Protein AF-G1CAN8-F1 (afdb_monomer)

Organism: Astrocaryum scopatum (NCBI:txid1010632)

Solvent-accessible surface area (backbone atoms only — not comparable to full-atom values): 13990 Å² total; per-residue (Å²): 111,57,56,26,47,80,33,72,71,35,78,16,10,60,77,71,70,34,51,84,50,56,21,32,48,41,34,26,28,56,91,54,25,77,61,70,53,43,54,78,28,92,90,26,68,58,39,65,69,55,21,46,44,52,18,25,60,30,45,49,50,54,53,54,45,52,53,48,53,52,51,49,40,50,48,38,42,52,49,21,58,74,71,73,45,82,48,57,68,29,61,49,49,48,20,63,49,40,35,49,46,19,50,68,44,46,20,15,69,51,42,82,10,41,40,75,22,66,27,60,24,56,50,43,42,52,52,42,54,51,46,39,38,78,77,36,34,40,83,66,22,67,32,41,48,42,19,51,50,11,50,55,47,32,54,48,50,52,52,54,49,52,53,47,46,72,75,26,47,61,90,65,53,96,51,95,65,60,79,76,46,63,61,99,84,59,89,69,76,67,41,45,62,67,60,49,23,52,51,33,31,70,74,70,72,55,54,70,88,47,73,71,59,51,57,50,46,62,50,44,41,33,30,50,8,35,43,35,28,21,54,42,36,47,32,48,12,70,67,57,54,50,63,75,54,68,73,57,52,55,48,38,74,76,32,88,84,57,80,50,77,73,81,74,106

Foldseek 3Di:
DFQQCLAPNDGADVVSPDDQQRHWLAWFHLVCAAPLLDCCDPQNVVPPNSSSNRSNVLSVCLVVVLVVLVVVLVVLVVVCVVVVHDSLVSVLSVLVNLLSCLQQPLQSNLPRHSNLGQIGHNVSVVVNVVCCCVQFVQVLFVLLVLLVQLVVVLVVLVVLVVVLQVVFFDCQDDDPPCPVSDDPPDPDRRGDLPVSQVVCCVVVVGDDPDPVVSVVVSSCRNSVSSNSNSVVSSCVSNSNHPLDDVVLVVCCVVDVVDDDPSNVD

Sequence (265 aa):
FVTSWYTHGLASSYLEGCNFLTAAVSTPANSLAHSLLLLWGPEAQGDFTRWCQLGGLWTFVALHGVFGLIGFMLRQFELARSVQLRPYNAIAFSAPIAVFVSVFLIYPLGQSGWFFAPSFGVAAIFRFILFFQGFHNWTLNPFHMMGVAGVLGAALLCAIHGATVENTLFEDGDGANTFRAFNPTQAEETYSMVTANRFWSQIFGVAFSNKRWLHFFMLFVPVTGLWMSALGVVGLALNLRAYDFVSQEIRAAEDPEFETFYTKN

Structure (mmCIF, N/CA/C/O backbone):
data_AF-G1CAN8-F1
#
_entry.id   AF-G1CAN8-F1
#
loop_
_atom_site.group_PDB
_atom_site.id
_atom_site.type_symbol
_atom_site.label_atom_id
_atom_site.label_alt_id
_atom_site.label_comp_id
_atom_site.label_asym_id
_atom_site.label_entity_id
_atom_site.label_seq_id
_atom_site.pdbx_PDB_ins_code
_atom_site.Cartn_x
_atom_site.Cartn_y
_atom_site.Cartn_z
_atom_site.occupancy
_atom_site.B_iso_or_equiv
_atom_site.auth_seq_id
_atom_site.auth_comp_id
_atom_site.auth_asym_id
_atom_site.auth_atom_id
_atom_site.pdbx_PDB_model_num
ATOM 1 N N . PHE A 1 1 ? 8.226 -19.999 -12.375 1.00 97.56 1 PHE A N 1
ATOM 2 C CA . PHE A 1 1 ? 8.747 -20.662 -13.584 1.00 97.56 1 PHE A CA 1
ATOM 3 C C . PHE A 1 1 ? 9.415 -19.698 -14.560 1.00 97.56 1 PHE A C 1
ATOM 5 O O . PHE A 1 1 ? 10.220 -20.162 -15.349 1.00 97.56 1 PHE A O 1
ATOM 12 N N . VAL A 1 2 ? 9.061 -18.407 -14.574 1.00 98.69 2 VAL A N 1
ATOM 13 C CA . VAL A 1 2 ? 9.508 -17.469 -15.616 1.00 98.69 2 VAL A CA 1
ATOM 14 C C . VAL A 1 2 ? 10.753 -16.700 -15.182 1.00 98.69 2 VAL A C 1
ATOM 16 O O . VAL A 1 2 ? 10.798 -16.225 -14.052 1.00 98.69 2 VAL A O 1
ATOM 19 N N . THR A 1 3 ? 11.713 -16.587 -16.099 1.00 98.62 3 THR A N 1
ATOM 20 C CA . THR A 1 3 ? 12.971 -15.847 -15.942 1.00 98.62 3 THR A CA 1
ATOM 21 C C . THR A 1 3 ? 12.809 -14.351 -16.204 1.00 98.62 3 THR A C 1
ATOM 23 O O . THR A 1 3 ? 11.938 -13.949 -16.976 1.00 98.62 3 THR A O 1
ATOM 26 N N . SER A 1 4 ? 13.722 -13.550 -15.659 1.00 98.81 4 SER A N 1
ATOM 27 C CA . SER A 1 4 ? 13.922 -12.139 -16.006 1.00 98.81 4 SER A CA 1
ATOM 28 C C . SER A 1 4 ? 15.266 -11.906 -16.707 1.00 98.81 4 SER A C 1
ATOM 30 O O . SER A 1 4 ? 15.767 -10.782 -16.754 1.00 98.81 4 SER A O 1
ATOM 32 N N . TRP A 1 5 ? 15.878 -12.956 -17.268 1.00 98.81 5 TRP A N 1
ATOM 33 C CA . TRP A 1 5 ? 17.178 -12.871 -17.934 1.00 98.81 5 TRP A CA 1
ATOM 34 C C . TRP A 1 5 ? 17.170 -11.907 -19.126 1.00 98.81 5 TRP A C 1
ATOM 36 O O . TRP A 1 5 ? 18.070 -11.088 -19.274 1.00 98.81 5 TRP A O 1
ATOM 46 N N . TYR A 1 6 ? 16.120 -11.951 -19.946 1.00 98.56 6 TYR A N 1
ATOM 47 C CA . TYR A 1 6 ? 16.025 -11.143 -21.167 1.00 98.56 6 TYR A CA 1
ATOM 48 C C . TYR A 1 6 ? 15.586 -9.695 -20.920 1.00 98.56 6 TYR A C 1
ATOM 50 O O . TYR A 1 6 ? 15.745 -8.853 -21.799 1.00 98.56 6 TYR A O 1
ATOM 58 N N . THR A 1 7 ? 15.040 -9.399 -19.740 1.00 98.69 7 THR A N 1
ATOM 59 C CA . THR A 1 7 ? 14.572 -8.056 -19.376 1.00 98.69 7 THR A CA 1
ATOM 60 C C . THR A 1 7 ? 15.524 -7.333 -18.428 1.00 98.69 7 THR A C 1
ATOM 62 O O . THR A 1 7 ? 15.708 -6.127 -18.567 1.00 98.69 7 THR A O 1
ATOM 65 N N . HIS A 1 8 ? 16.153 -8.060 -17.499 1.00 98.56 8 HIS A N 1
ATOM 66 C CA . HIS A 1 8 ? 17.009 -7.507 -16.438 1.00 98.56 8 HIS A CA 1
ATOM 67 C C . HIS A 1 8 ? 18.356 -8.225 -16.270 1.00 98.56 8 HIS A C 1
ATOM 69 O O . HIS A 1 8 ? 19.170 -7.775 -15.468 1.00 98.56 8 HIS A O 1
ATOM 75 N N . GLY A 1 9 ? 18.613 -9.337 -16.968 1.00 98.50 9 GLY A N 1
ATOM 76 C CA . GLY A 1 9 ? 19.805 -10.160 -16.717 1.00 98.50 9 GLY A CA 1
ATOM 77 C C . GLY A 1 9 ? 19.767 -10.877 -15.362 1.00 98.50 9 GLY A C 1
ATOM 78 O O . GLY A 1 9 ? 20.808 -11.076 -14.742 1.00 98.50 9 GLY A O 1
ATOM 79 N N . LEU A 1 10 ? 18.570 -11.231 -14.874 1.00 98.75 10 LEU A N 1
ATOM 80 C CA . LEU A 1 10 ? 18.359 -11.814 -13.545 1.00 98.75 10 LEU A CA 1
ATOM 81 C C . LEU A 1 10 ? 17.639 -13.165 -13.609 1.00 98.75 10 LEU A C 1
ATOM 83 O O . LEU A 1 10 ? 16.674 -13.325 -14.355 1.00 98.75 10 LEU A O 1
ATOM 87 N N . ALA A 1 11 ? 18.046 -14.093 -12.741 1.00 98.75 11 ALA A N 1
ATOM 88 C CA . ALA A 1 11 ? 17.192 -15.206 -12.337 1.00 98.75 11 ALA A CA 1
ATOM 89 C C . ALA A 1 11 ? 16.108 -14.687 -11.381 1.00 98.75 11 ALA A C 1
ATOM 91 O O . ALA A 1 11 ? 16.409 -13.901 -10.479 1.00 98.75 11 ALA A O 1
ATOM 92 N N . SER A 1 12 ? 14.855 -15.105 -11.570 1.00 98.69 12 SER A N 1
ATOM 93 C CA . SER A 1 12 ? 13.725 -14.544 -10.811 1.00 98.69 12 SER A CA 1
ATOM 94 C C . SER A 1 12 ? 12.645 -15.563 -10.456 1.00 98.69 12 SER A C 1
ATOM 96 O O . SER A 1 12 ? 11.542 -15.191 -10.046 1.00 98.69 12 SER A O 1
ATOM 98 N N . SER A 1 13 ? 12.928 -16.861 -10.566 1.00 98.81 13 SER A N 1
ATOM 99 C CA . SER A 1 13 ? 11.958 -17.900 -10.241 1.00 98.81 13 SER A CA 1
ATOM 100 C C . SER A 1 13 ? 12.532 -19.073 -9.461 1.00 98.81 13 SER A C 1
ATOM 102 O O . SER A 1 13 ? 13.721 -19.370 -9.522 1.00 98.81 13 SER A O 1
ATOM 104 N N . TYR A 1 14 ? 11.649 -19.796 -8.765 1.00 98.69 14 TYR A N 1
ATOM 105 C CA . TYR A 1 14 ? 12.001 -21.042 -8.076 1.00 98.69 14 TYR A CA 1
ATOM 106 C C . TYR A 1 14 ? 12.670 -22.069 -9.001 1.00 98.69 14 TYR A C 1
ATOM 108 O O . TYR A 1 14 ? 13.538 -22.813 -8.563 1.00 98.69 14 TYR A O 1
ATOM 116 N N . LEU A 1 15 ? 12.292 -22.083 -10.286 1.00 98.69 15 LEU A N 1
ATOM 117 C CA . LEU A 1 15 ? 12.876 -22.981 -11.287 1.00 98.69 15 LEU A CA 1
ATOM 118 C C . LEU A 1 15 ? 14.363 -22.685 -11.528 1.00 98.69 15 LEU A C 1
ATOM 120 O O . LEU A 1 15 ? 15.134 -23.592 -11.811 1.00 98.69 15 LEU A O 1
ATOM 124 N N . GLU A 1 16 ? 14.760 -21.424 -11.390 1.00 98.69 16 GLU A N 1
ATOM 125 C CA . GLU A 1 16 ? 16.140 -20.961 -11.556 1.00 98.69 16 GLU A CA 1
ATOM 126 C C . GLU A 1 16 ? 16.908 -20.932 -10.223 1.00 98.69 16 GLU A C 1
ATOM 128 O O . GLU A 1 16 ? 18.044 -20.471 -10.175 1.00 98.69 16 GLU A O 1
ATOM 133 N N . GLY A 1 17 ? 16.297 -21.409 -9.132 1.00 98.69 17 GLY A N 1
ATOM 134 C CA . GLY A 1 17 ? 16.912 -21.467 -7.805 1.00 98.69 17 GLY A CA 1
ATOM 135 C C . GLY A 1 17 ? 16.648 -20.258 -6.903 1.00 98.69 17 GLY A C 1
ATOM 136 O O . GLY A 1 17 ? 17.224 -20.182 -5.817 1.00 98.69 17 GLY A O 1
ATOM 137 N N . CYS A 1 18 ? 15.774 -19.319 -7.286 1.00 98.75 18 CYS A N 1
ATOM 138 C CA . CYS A 1 18 ? 15.326 -18.277 -6.357 1.00 98.75 18 CYS A CA 1
ATOM 139 C C . CYS A 1 18 ? 14.509 -18.878 -5.202 1.00 98.75 18 CYS A C 1
ATOM 141 O O . CYS A 1 18 ? 13.881 -19.927 -5.336 1.00 98.75 18 CYS A O 1
ATOM 143 N N . ASN A 1 19 ? 14.466 -18.175 -4.072 1.00 98.69 19 ASN A N 1
ATOM 144 C CA . ASN A 1 19 ? 13.597 -18.502 -2.943 1.00 98.69 19 ASN A CA 1
ATOM 145 C C . ASN A 1 19 ? 12.404 -17.532 -2.895 1.00 98.69 19 ASN A C 1
ATOM 147 O O . ASN A 1 19 ? 12.249 -16.679 -3.767 1.00 98.69 19 ASN A O 1
ATOM 151 N N . PHE A 1 20 ? 11.555 -17.648 -1.871 1.00 98.62 20 PHE A N 1
ATOM 152 C CA . PHE A 1 20 ? 10.371 -16.793 -1.721 1.00 98.62 20 PHE A CA 1
ATOM 153 C C . PHE A 1 20 ? 10.709 -15.294 -1.698 1.00 98.62 20 PHE A C 1
ATOM 155 O O . PHE A 1 20 ? 9.956 -14.479 -2.224 1.00 98.62 20 PHE A O 1
ATOM 162 N N . LEU A 1 21 ? 11.852 -14.931 -1.114 1.00 98.69 21 LEU A N 1
ATOM 163 C CA . LEU A 1 21 ? 12.278 -13.541 -1.000 1.00 98.69 21 LEU A CA 1
ATOM 164 C C . LEU A 1 21 ? 12.813 -12.999 -2.330 1.00 98.69 21 LEU A C 1
ATOM 166 O O . LEU A 1 21 ? 12.653 -11.815 -2.616 1.00 98.69 21 LEU A O 1
ATOM 170 N N . THR A 1 22 ? 13.465 -13.840 -3.134 1.00 98.62 22 THR A N 1
ATOM 171 C CA . THR A 1 22 ? 14.176 -13.401 -4.345 1.00 98.62 22 THR A CA 1
ATOM 172 C C . THR A 1 22 ? 13.420 -13.651 -5.644 1.00 98.62 22 THR A C 1
ATOM 174 O O . THR A 1 22 ? 13.761 -13.047 -6.658 1.00 98.62 22 THR A O 1
ATOM 177 N N . ALA A 1 23 ? 12.381 -14.488 -5.638 1.00 98.75 23 ALA A N 1
ATOM 178 C CA . ALA A 1 23 ? 11.521 -14.672 -6.799 1.00 98.75 23 ALA A CA 1
ATOM 179 C C . ALA A 1 23 ? 10.705 -13.400 -7.094 1.00 98.75 23 ALA A C 1
ATOM 181 O O . ALA A 1 23 ? 10.212 -12.731 -6.180 1.00 98.75 23 ALA A O 1
ATOM 182 N N . ALA A 1 24 ? 10.543 -13.074 -8.377 1.00 98.88 24 ALA A N 1
ATOM 183 C CA . ALA A 1 24 ? 9.789 -11.911 -8.823 1.00 98.88 24 ALA A CA 1
ATOM 184 C C . ALA A 1 24 ? 9.205 -12.100 -10.229 1.00 98.88 24 ALA A C 1
ATOM 186 O O . ALA A 1 24 ? 9.796 -12.760 -11.084 1.00 98.88 24 ALA A O 1
ATOM 187 N N . VAL A 1 25 ? 8.077 -11.441 -10.495 1.00 98.88 25 VAL A N 1
ATOM 188 C CA . VAL A 1 25 ? 7.671 -11.109 -11.868 1.00 98.88 25 VAL A CA 1
ATOM 189 C C . VAL A 1 25 ? 8.250 -9.733 -12.184 1.00 98.88 25 VAL A C 1
ATOM 191 O O . VAL A 1 25 ? 7.731 -8.719 -11.702 1.00 98.88 25 VAL A O 1
ATOM 194 N N . SER A 1 26 ? 9.363 -9.701 -12.922 1.00 98.88 26 SER A N 1
ATOM 195 C CA . SER A 1 26 ? 10.057 -8.444 -13.220 1.00 98.88 26 SER A CA 1
ATOM 196 C C . SER A 1 26 ? 9.429 -7.668 -14.364 1.00 98.88 26 SER A C 1
ATOM 198 O O . SER A 1 26 ? 8.789 -8.237 -15.245 1.00 98.88 26 SER A O 1
ATOM 200 N N . THR A 1 27 ? 9.643 -6.356 -14.339 1.00 98.88 27 THR A N 1
ATOM 201 C CA . THR A 1 27 ? 9.197 -5.424 -15.376 1.00 98.88 27 THR A CA 1
ATOM 202 C C . THR A 1 27 ? 9.778 -5.762 -16.758 1.00 98.88 27 THR A C 1
ATOM 204 O O . THR A 1 27 ? 10.856 -6.362 -16.841 1.00 98.88 27 THR A O 1
ATOM 207 N N . PRO A 1 28 ? 9.105 -5.365 -17.855 1.00 98.88 28 PRO A N 1
ATOM 208 C CA . PRO A 1 28 ? 9.655 -5.464 -19.206 1.00 98.88 28 PRO A CA 1
ATOM 209 C C . PRO A 1 28 ? 10.956 -4.665 -19.359 1.00 98.88 28 PRO A C 1
ATOM 211 O O . PRO A 1 28 ? 11.191 -3.708 -18.621 1.00 98.88 28 PRO A O 1
ATOM 214 N N . ALA A 1 29 ? 11.780 -5.024 -20.347 1.00 98.75 29 ALA A N 1
ATOM 215 C CA . ALA A 1 29 ? 12.973 -4.256 -20.712 1.00 98.75 29 ALA A CA 1
ATOM 216 C C . ALA A 1 29 ? 12.628 -2.802 -21.083 1.00 98.75 29 ALA A C 1
ATOM 218 O O . ALA A 1 29 ? 11.577 -2.531 -21.661 1.00 98.75 29 ALA A O 1
ATOM 219 N N . ASN A 1 30 ? 13.547 -1.866 -20.823 1.00 98.62 30 ASN A N 1
ATOM 220 C CA . ASN A 1 30 ? 13.299 -0.439 -21.068 1.00 98.62 30 ASN A CA 1
ATOM 221 C C . ASN A 1 30 ? 13.030 -0.098 -22.545 1.00 98.62 30 ASN A C 1
ATOM 223 O O . ASN A 1 30 ? 12.325 0.860 -22.839 1.00 98.62 30 ASN A O 1
ATOM 227 N N . SER A 1 31 ? 13.540 -0.903 -23.482 1.00 98.44 31 SER A N 1
ATOM 228 C CA . SER A 1 31 ? 13.269 -0.752 -24.919 1.00 98.44 31 SER A CA 1
ATOM 229 C C . SER A 1 31 ? 11.794 -0.925 -25.292 1.00 98.44 31 SER A C 1
ATOM 231 O O . SER A 1 31 ? 11.385 -0.481 -26.360 1.00 98.44 31 SER A O 1
ATOM 233 N N . LEU A 1 32 ? 10.994 -1.549 -24.422 1.00 98.25 32 LEU A N 1
ATOM 234 C CA . LEU A 1 32 ? 9.556 -1.739 -24.613 1.00 98.25 32 LEU A CA 1
ATOM 235 C C . LEU A 1 32 ? 8.734 -0.549 -24.096 1.00 98.25 32 LEU A C 1
ATOM 237 O O . LEU A 1 32 ? 7.514 -0.535 -24.274 1.00 98.25 32 LEU A O 1
ATOM 241 N N . ALA A 1 33 ? 9.393 0.444 -23.483 1.00 98.31 33 ALA A N 1
ATOM 242 C CA . ALA A 1 33 ? 8.796 1.668 -22.962 1.00 98.31 33 ALA A CA 1
ATOM 243 C C . ALA A 1 33 ? 7.499 1.378 -22.183 1.00 98.31 33 ALA A C 1
ATOM 245 O O . ALA A 1 33 ? 7.519 0.646 -21.189 1.00 98.31 33 ALA A O 1
ATOM 246 N N . HIS A 1 34 ? 6.373 1.924 -22.645 1.00 98.75 34 HIS A N 1
ATOM 247 C CA . HIS A 1 34 ? 5.051 1.772 -22.034 1.00 98.75 34 HIS A CA 1
ATOM 248 C C . HIS A 1 34 ? 4.118 0.853 -22.825 1.00 98.75 34 HIS A C 1
ATOM 250 O O . HIS A 1 34 ? 2.899 0.950 -22.673 1.00 98.75 34 HIS A O 1
ATOM 256 N N . SER A 1 35 ? 4.652 -0.036 -23.673 1.00 98.75 35 SER A N 1
ATOM 257 C CA . SER A 1 35 ? 3.815 -0.994 -24.403 1.00 98.75 35 SER A CA 1
ATOM 258 C C . SER A 1 35 ? 2.905 -1.752 -23.436 1.00 98.75 35 SER A C 1
ATOM 260 O O . SER A 1 35 ? 3.350 -2.235 -22.394 1.00 98.75 35 SER A O 1
ATOM 262 N N . LEU A 1 36 ? 1.624 -1.890 -23.785 1.00 98.56 36 LEU A N 1
ATOM 263 C CA . LEU A 1 36 ? 0.699 -2.745 -23.034 1.00 98.56 36 LEU A CA 1
ATOM 264 C C . LEU A 1 36 ? 1.171 -4.206 -23.018 1.00 98.56 36 LEU A C 1
ATOM 266 O O . LEU A 1 36 ? 0.760 -4.975 -22.149 1.00 98.56 36 LEU A O 1
ATOM 270 N N . LEU A 1 37 ? 2.036 -4.566 -23.974 1.00 98.50 37 LEU A N 1
ATOM 271 C CA . LEU A 1 37 ? 2.639 -5.877 -24.139 1.00 98.50 37 LEU A CA 1
ATOM 272 C C . LEU A 1 37 ? 1.568 -6.964 -24.078 1.00 98.50 37 LEU A C 1
ATOM 274 O O . LEU A 1 37 ? 1.612 -7.882 -23.265 1.00 98.50 37 LEU A O 1
ATOM 278 N N . LEU A 1 38 ? 0.536 -6.800 -24.905 1.00 98.75 38 LEU A N 1
ATOM 279 C CA . LEU A 1 38 ? -0.546 -7.770 -25.023 1.00 98.75 38 LEU A CA 1
ATOM 280 C C . LEU A 1 38 ? 0.006 -9.045 -25.665 1.00 98.75 38 LEU A C 1
ATOM 282 O O . LEU A 1 38 ? 0.865 -8.977 -26.541 1.00 98.75 38 LEU A O 1
ATOM 286 N N . LEU A 1 39 ? -0.511 -10.213 -25.276 1.00 98.75 39 LEU A N 1
ATOM 287 C CA . LEU A 1 39 ? -0.070 -11.487 -25.857 1.00 98.75 39 LEU A CA 1
ATOM 288 C C . LEU A 1 39 ? -0.245 -11.510 -27.387 1.00 98.75 39 LEU A C 1
ATOM 290 O O . LEU A 1 39 ? 0.625 -11.975 -28.114 1.00 98.75 39 LEU A O 1
ATOM 294 N N . TRP A 1 40 ? -1.352 -10.951 -27.875 1.00 98.62 40 TRP A N 1
ATOM 295 C CA . TRP A 1 40 ? -1.651 -10.778 -29.301 1.00 98.62 40 TRP A CA 1
ATOM 296 C C . TRP A 1 40 ? -1.087 -9.471 -29.893 1.00 98.62 40 TRP A C 1
ATOM 298 O O . TRP A 1 40 ? -1.442 -9.096 -31.008 1.00 98.62 40 TRP A O 1
ATOM 308 N N . GLY A 1 41 ? -0.263 -8.742 -29.136 1.00 98.50 41 GLY A N 1
ATOM 309 C CA . GLY A 1 41 ? 0.377 -7.500 -29.562 1.00 98.50 41 GLY A CA 1
ATOM 310 C C . GLY A 1 41 ? 1.536 -7.729 -30.540 1.00 98.50 41 GLY A C 1
ATOM 311 O O . GLY A 1 41 ? 1.977 -8.866 -30.729 1.00 98.50 41 GLY A O 1
ATOM 312 N N . PRO A 1 42 ? 2.055 -6.659 -31.165 1.00 98.38 42 PRO A N 1
ATOM 313 C CA . PRO 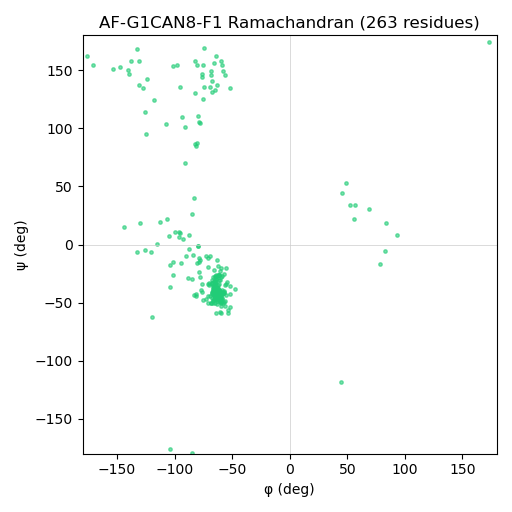A 1 42 ? 3.108 -6.750 -32.179 1.00 98.38 42 PRO A CA 1
ATOM 314 C C . PRO A 1 42 ? 4.455 -7.265 -31.643 1.00 98.38 42 PRO A C 1
ATOM 316 O O . PRO A 1 42 ? 5.260 -7.778 -32.420 1.00 98.38 42 PRO A O 1
ATOM 319 N N . GLU A 1 43 ? 4.707 -7.151 -30.337 1.00 98.44 43 GLU A N 1
ATOM 320 C CA . GLU A 1 43 ? 5.949 -7.601 -29.701 1.00 98.44 43 GLU A CA 1
ATOM 321 C C . GLU A 1 43 ? 5.991 -9.124 -29.532 1.00 98.44 43 GLU A C 1
ATOM 323 O O . GLU A 1 43 ? 7.030 -9.743 -29.749 1.00 98.44 43 GLU A O 1
ATOM 328 N N . ALA A 1 44 ? 4.862 -9.726 -29.144 1.00 98.25 44 ALA A N 1
ATOM 329 C CA . ALA A 1 44 ? 4.758 -11.155 -28.848 1.00 98.25 44 ALA A CA 1
ATOM 330 C C . ALA A 1 44 ? 4.123 -11.977 -29.977 1.00 98.25 44 ALA A C 1
ATOM 332 O O . ALA A 1 44 ? 4.400 -13.167 -30.085 1.00 98.25 44 ALA A O 1
ATOM 333 N N . GLN A 1 45 ? 3.277 -11.367 -30.812 1.00 98.31 45 GLN A N 1
ATOM 334 C CA . GLN A 1 45 ? 2.656 -11.983 -31.993 1.00 98.31 45 GLN A CA 1
ATOM 335 C C . GLN A 1 45 ? 1.950 -13.320 -31.696 1.00 98.31 45 GLN A C 1
ATOM 337 O O . GLN A 1 45 ? 1.935 -14.229 -32.522 1.00 98.31 45 GLN A O 1
ATOM 342 N N . GLY A 1 46 ? 1.367 -13.455 -30.501 1.00 98.25 46 GLY A N 1
ATOM 343 C CA . GLY A 1 46 ? 0.697 -14.674 -30.042 1.00 98.25 46 GLY A CA 1
ATOM 344 C C . GLY A 1 46 ? 1.623 -15.754 -29.466 1.00 98.25 46 GLY A C 1
ATOM 345 O O . GLY A 1 46 ? 1.120 -16.735 -28.919 1.00 98.25 46 GLY A O 1
ATOM 346 N N . ASP A 1 47 ? 2.948 -15.588 -29.520 1.00 98.75 47 ASP A N 1
ATOM 347 C CA . ASP A 1 47 ? 3.901 -16.515 -28.904 1.00 98.75 47 ASP A CA 1
ATOM 348 C C . ASP A 1 47 ? 3.968 -16.283 -27.387 1.00 98.75 47 ASP A C 1
ATOM 350 O O . ASP A 1 47 ? 4.577 -15.334 -26.885 1.00 98.75 47 ASP A O 1
ATOM 354 N N . PHE A 1 48 ? 3.345 -17.192 -26.635 1.00 98.81 48 PHE A N 1
ATOM 355 C CA . PHE A 1 48 ? 3.293 -17.133 -25.175 1.00 98.81 48 PHE A CA 1
ATOM 356 C C . PHE A 1 48 ? 4.671 -17.241 -24.506 1.00 98.81 48 PHE A C 1
ATOM 358 O O . PHE A 1 48 ? 4.922 -16.587 -23.490 1.00 98.81 48 PHE A O 1
ATOM 365 N N . THR A 1 49 ? 5.583 -18.046 -25.054 1.00 98.75 49 THR A N 1
ATOM 366 C CA . THR A 1 49 ? 6.930 -18.199 -24.495 1.00 98.75 49 THR A CA 1
ATOM 367 C C . THR A 1 49 ? 7.722 -16.909 -24.659 1.00 98.75 49 THR A C 1
ATOM 369 O O . THR A 1 49 ? 8.325 -16.441 -23.690 1.00 98.75 49 THR A O 1
ATOM 372 N N . ARG A 1 50 ? 7.685 -16.299 -25.849 1.00 98.62 50 ARG A N 1
ATOM 373 C CA . ARG A 1 50 ? 8.326 -14.998 -26.094 1.00 98.62 50 ARG A CA 1
ATOM 374 C C . ARG A 1 50 ? 7.696 -13.907 -25.247 1.00 98.62 50 ARG A C 1
ATOM 376 O O . ARG A 1 50 ? 8.419 -13.151 -24.612 1.00 98.62 50 ARG A O 1
ATOM 383 N N . TRP A 1 51 ? 6.373 -13.881 -25.139 1.00 98.88 51 TRP A N 1
ATOM 384 C CA . TRP A 1 51 ? 5.665 -12.942 -24.273 1.00 98.88 51 TRP A CA 1
ATOM 385 C C . TRP A 1 51 ? 6.132 -13.010 -22.809 1.00 98.88 51 TRP A C 1
ATOM 387 O O . TRP A 1 51 ? 6.392 -11.977 -22.191 1.00 98.88 51 TRP A O 1
ATOM 397 N N . CYS A 1 52 ? 6.324 -14.220 -22.270 1.00 98.81 52 CYS A N 1
ATOM 398 C CA . CYS A 1 52 ? 6.883 -14.404 -20.930 1.00 98.81 52 CYS A CA 1
ATOM 399 C C . CYS A 1 52 ? 8.322 -13.873 -20.831 1.00 98.81 52 CYS A C 1
ATOM 401 O O . CYS A 1 52 ? 8.649 -13.183 -19.869 1.00 98.81 52 CYS A O 1
ATOM 403 N N . GLN A 1 53 ? 9.165 -14.154 -21.829 1.00 98.75 53 GLN A N 1
ATOM 404 C CA . GLN A 1 53 ? 10.555 -13.679 -21.881 1.00 98.75 53 GLN A CA 1
ATOM 405 C C . GLN A 1 53 ? 10.662 -12.153 -22.011 1.00 98.75 53 GLN A C 1
ATOM 407 O O . GLN A 1 53 ? 11.606 -11.571 -21.489 1.00 98.75 53 GLN A O 1
ATOM 412 N N . LEU A 1 54 ? 9.698 -11.502 -22.665 1.00 98.75 54 LEU A N 1
ATOM 413 C CA . LEU A 1 54 ? 9.631 -10.046 -22.827 1.00 98.75 54 LEU A CA 1
ATOM 414 C C . LEU A 1 54 ? 9.077 -9.317 -21.587 1.00 98.75 54 LEU A C 1
ATOM 416 O O . LEU A 1 54 ? 9.003 -8.090 -21.580 1.00 98.75 54 LEU A O 1
ATOM 420 N N . GLY A 1 55 ? 8.693 -10.045 -20.533 1.00 98.75 55 GLY A N 1
ATOM 421 C CA . GLY A 1 55 ? 8.127 -9.465 -19.313 1.00 98.75 55 GLY A CA 1
ATOM 422 C C . GLY A 1 55 ? 6.624 -9.190 -19.386 1.00 98.75 55 GLY A C 1
ATOM 423 O O . GLY A 1 55 ? 6.101 -8.438 -18.568 1.00 98.75 55 GLY A O 1
ATOM 424 N N . GLY A 1 56 ? 5.898 -9.810 -20.320 1.00 98.75 56 GLY A N 1
ATOM 425 C CA . GLY A 1 56 ? 4.458 -9.586 -20.498 1.00 98.75 56 GLY A CA 1
ATOM 426 C C . GLY A 1 56 ? 3.608 -9.960 -19.290 1.00 98.75 56 GLY A C 1
ATOM 427 O O . GLY A 1 56 ? 2.578 -9.341 -19.030 1.00 98.75 56 GLY A O 1
ATOM 428 N N . LEU A 1 57 ? 4.081 -10.900 -18.466 1.00 98.88 57 LEU A N 1
ATOM 429 C CA . LEU A 1 57 ? 3.432 -11.210 -17.193 1.00 98.88 57 LEU A CA 1
ATOM 430 C C . LEU A 1 57 ? 3.366 -10.003 -16.250 1.00 98.88 57 LEU A C 1
ATOM 432 O O . LEU A 1 57 ? 2.440 -9.925 -15.447 1.00 98.88 57 LEU A O 1
ATOM 436 N N . TRP A 1 58 ? 4.301 -9.055 -16.339 1.00 98.88 58 TRP A N 1
ATOM 437 C CA . TRP A 1 58 ? 4.265 -7.865 -15.498 1.00 98.88 58 TRP A CA 1
ATOM 438 C C . TRP A 1 58 ? 3.089 -6.956 -15.863 1.00 98.88 58 TRP A C 1
ATOM 440 O O . TRP A 1 58 ? 2.300 -6.616 -14.980 1.00 98.88 58 TRP A O 1
ATOM 450 N N . THR A 1 59 ? 2.909 -6.621 -17.149 1.00 98.81 59 THR A N 1
ATOM 451 C CA . THR A 1 59 ? 1.760 -5.807 -17.586 1.00 98.81 59 THR A CA 1
ATOM 452 C C . THR A 1 59 ? 0.455 -6.568 -17.384 1.00 98.81 59 THR A C 1
ATOM 454 O O . THR A 1 59 ? -0.531 -5.980 -16.949 1.00 98.81 59 THR A O 1
ATOM 457 N N . PHE A 1 60 ? 0.450 -7.888 -17.588 1.00 98.88 60 PHE A N 1
ATOM 458 C CA . PHE A 1 60 ? -0.699 -8.733 -17.273 1.00 98.88 60 PHE A CA 1
ATOM 459 C C . PHE A 1 60 ? -1.123 -8.605 -15.809 1.00 98.88 60 PHE A C 1
ATOM 461 O O . PHE A 1 60 ? -2.287 -8.310 -15.546 1.00 98.88 60 PHE A O 1
ATOM 468 N N . VAL A 1 61 ? -0.196 -8.783 -14.862 1.00 98.75 61 VAL A N 1
ATOM 469 C CA . VAL A 1 61 ? -0.489 -8.687 -13.424 1.00 98.75 61 VAL A CA 1
ATOM 470 C C . VAL A 1 61 ? -0.882 -7.263 -13.036 1.00 98.75 61 VAL A C 1
ATOM 472 O O . VAL A 1 61 ? -1.862 -7.092 -12.317 1.00 98.75 61 VAL A O 1
ATOM 475 N N . ALA A 1 62 ? -0.180 -6.238 -13.528 1.00 98.62 62 ALA A N 1
ATOM 476 C CA . ALA A 1 62 ? -0.489 -4.845 -13.210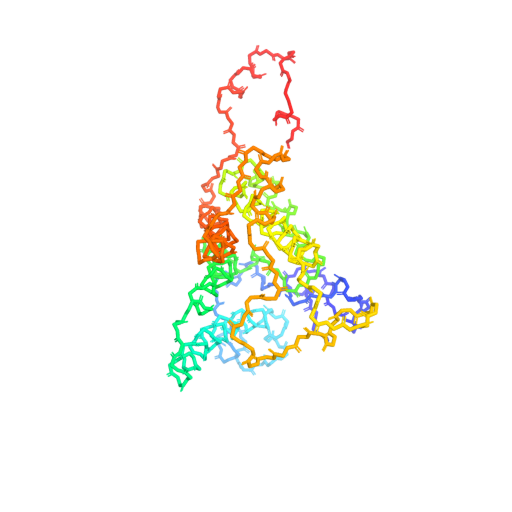 1.00 98.62 62 ALA A CA 1
ATOM 477 C C . ALA A 1 62 ? -1.888 -4.432 -13.706 1.00 98.62 62 ALA A C 1
ATOM 479 O O . ALA A 1 62 ? -2.678 -3.867 -12.946 1.00 98.62 62 ALA A O 1
ATOM 480 N N . LEU A 1 63 ? -2.223 -4.760 -14.959 1.00 98.62 63 LEU A N 1
ATOM 481 C CA . LEU A 1 63 ? -3.495 -4.385 -15.580 1.00 98.62 63 LEU A CA 1
ATOM 482 C C . LEU A 1 63 ? -4.670 -5.197 -15.018 1.00 98.62 63 LEU A C 1
ATOM 484 O O . LEU A 1 63 ? -5.677 -4.619 -14.615 1.00 98.62 63 LEU A O 1
ATOM 488 N N . HIS A 1 64 ? -4.551 -6.523 -14.907 1.00 98.81 64 HIS A N 1
ATOM 489 C CA . HIS A 1 64 ? -5.604 -7.316 -14.259 1.00 98.81 64 HIS A CA 1
ATOM 490 C C . HIS A 1 64 ? -5.734 -6.952 -12.776 1.00 98.81 64 HIS A C 1
ATOM 492 O O . HIS A 1 64 ? -6.845 -6.925 -12.252 1.00 98.81 64 HIS A O 1
ATOM 498 N N . GLY A 1 65 ? -4.623 -6.610 -12.118 1.00 98.19 65 GLY A N 1
ATOM 499 C CA . GLY A 1 65 ? -4.594 -6.117 -10.746 1.00 98.19 65 GLY A CA 1
ATOM 500 C C . GLY A 1 65 ? -5.430 -4.853 -10.564 1.00 98.19 65 GLY A C 1
ATOM 501 O O . GLY A 1 65 ? -6.295 -4.833 -9.690 1.00 98.19 65 GLY A O 1
ATOM 502 N N . VAL A 1 66 ? -5.256 -3.828 -11.411 1.00 97.88 66 VAL A N 1
ATOM 503 C CA . VAL A 1 66 ? -6.053 -2.592 -11.292 1.00 97.88 66 VAL A CA 1
ATOM 504 C C . VAL A 1 66 ? -7.545 -2.841 -11.534 1.00 97.88 66 VAL A C 1
ATOM 506 O O . VAL A 1 66 ? -8.371 -2.353 -10.764 1.00 97.88 66 VAL A O 1
ATOM 509 N N . PHE A 1 67 ? -7.917 -3.663 -12.523 1.00 98.38 67 PHE A N 1
ATOM 510 C CA . PHE A 1 67 ? -9.324 -4.027 -12.736 1.00 98.38 67 PHE A CA 1
ATOM 511 C C . PHE A 1 67 ? -9.888 -4.875 -11.589 1.00 98.38 67 PHE A C 1
ATOM 513 O O . PHE A 1 67 ? -11.039 -4.686 -11.196 1.00 98.38 67 PHE A O 1
ATOM 520 N N . GLY A 1 68 ? -9.077 -5.755 -11.000 1.00 98.75 68 GLY A N 1
ATOM 521 C CA . GLY A 1 68 ? -9.433 -6.513 -9.804 1.00 98.75 68 GLY A CA 1
ATOM 522 C C . GLY A 1 68 ? -9.694 -5.609 -8.598 1.00 98.75 68 GLY A C 1
ATOM 523 O O . GLY A 1 68 ? -10.685 -5.801 -7.896 1.00 98.75 68 GLY A O 1
ATOM 524 N N . LEU A 1 69 ? -8.867 -4.579 -8.392 1.00 98.69 69 LEU A N 1
ATOM 525 C CA . LEU A 1 69 ? -9.073 -3.578 -7.341 1.00 98.69 69 LEU A CA 1
ATOM 526 C C . LEU A 1 69 ? -10.358 -2.766 -7.561 1.00 98.69 69 LEU A C 1
ATOM 528 O O . LEU A 1 69 ? -11.113 -2.556 -6.611 1.00 98.69 69 LEU A O 1
ATOM 532 N N . ILE A 1 70 ? -10.645 -2.361 -8.806 1.00 98.25 70 ILE A N 1
ATOM 533 C CA . ILE A 1 70 ? -11.914 -1.707 -9.166 1.00 98.25 70 ILE A CA 1
ATOM 534 C C . ILE A 1 70 ? -13.091 -2.634 -8.842 1.00 98.25 70 ILE A C 1
ATOM 536 O O . ILE A 1 70 ? -14.026 -2.226 -8.155 1.00 98.25 70 ILE A O 1
ATOM 540 N N . GLY A 1 71 ? -13.028 -3.895 -9.277 1.00 98.81 71 GLY A N 1
ATOM 541 C CA . GLY A 1 71 ? -14.050 -4.900 -8.988 1.00 98.81 71 GLY A CA 1
ATOM 542 C C . GLY A 1 71 ? -14.254 -5.126 -7.488 1.00 98.81 71 GLY A C 1
ATOM 543 O O . GLY A 1 71 ? -15.390 -5.230 -7.030 1.00 98.81 71 GLY A O 1
ATOM 544 N N . PHE A 1 72 ? -13.178 -5.131 -6.698 1.00 98.88 72 PHE A N 1
ATOM 545 C CA . PHE A 1 72 ? -13.256 -5.267 -5.244 1.00 98.88 72 PHE A CA 1
ATOM 546 C C . PHE A 1 72 ? -13.946 -4.065 -4.585 1.00 98.88 72 PHE A C 1
ATOM 548 O O . PHE A 1 72 ? -14.827 -4.252 -3.745 1.00 98.88 72 PHE A O 1
ATOM 555 N N . MET A 1 73 ? -13.622 -2.839 -5.005 1.00 98.81 73 MET A N 1
ATOM 556 C CA . MET A 1 73 ? -14.295 -1.637 -4.504 1.00 98.81 73 MET A CA 1
ATOM 557 C C . MET A 1 73 ? -15.779 -1.607 -4.891 1.00 98.81 73 MET A C 1
ATOM 559 O O . MET A 1 73 ? -16.633 -1.293 -4.060 1.00 98.81 73 MET A O 1
ATOM 563 N N . LEU A 1 74 ? -16.109 -1.989 -6.130 1.00 98.81 74 LEU A N 1
ATOM 564 C CA . LEU A 1 74 ? -17.495 -2.130 -6.587 1.00 98.81 74 LEU A CA 1
ATOM 565 C C . LEU A 1 74 ? -18.253 -3.176 -5.765 1.00 98.81 74 LEU A C 1
ATOM 567 O O . LEU A 1 74 ? -19.370 -2.909 -5.327 1.00 98.81 74 LEU A O 1
ATOM 571 N N . ARG A 1 75 ? -17.624 -4.319 -5.469 1.00 98.81 75 ARG A N 1
ATOM 572 C CA . ARG A 1 75 ? -18.184 -5.347 -4.584 1.00 98.81 75 ARG A CA 1
ATOM 573 C C . ARG A 1 75 ? -18.468 -4.797 -3.185 1.00 98.81 75 ARG A C 1
ATOM 575 O O . ARG A 1 75 ? -19.520 -5.089 -2.625 1.00 98.81 75 ARG A O 1
ATOM 582 N N . GLN A 1 76 ? -17.571 -3.996 -2.607 1.00 98.75 76 GLN A N 1
ATOM 583 C CA . GLN A 1 76 ? -17.812 -3.367 -1.301 1.00 98.75 76 GLN A CA 1
ATOM 584 C C . GLN A 1 76 ? -19.029 -2.428 -1.340 1.00 98.75 76 GLN A C 1
ATOM 586 O O . GLN A 1 76 ? -19.834 -2.440 -0.409 1.00 98.75 76 GLN A O 1
ATOM 591 N N . PHE A 1 77 ? -19.204 -1.649 -2.415 1.00 98.81 77 PHE A N 1
ATOM 592 C CA . PHE A 1 77 ? -20.402 -0.824 -2.608 1.00 98.81 77 PHE A CA 1
ATOM 593 C C . PHE A 1 77 ? -21.676 -1.656 -2.773 1.00 98.81 77 PHE A C 1
ATOM 595 O O . PHE A 1 77 ? -22.694 -1.337 -2.158 1.00 98.81 77 PHE A O 1
ATOM 602 N N . GLU A 1 78 ? -21.629 -2.705 -3.591 1.00 98.75 78 GLU A N 1
ATOM 603 C CA . GLU A 1 78 ? -22.758 -3.601 -3.845 1.00 98.75 78 GLU A CA 1
ATOM 604 C C . GLU A 1 78 ? -23.222 -4.287 -2.558 1.00 98.75 78 GLU A C 1
ATOM 606 O O . GLU A 1 78 ? -24.412 -4.259 -2.233 1.00 98.75 78 GLU A O 1
ATOM 611 N N . LEU A 1 79 ? -22.284 -4.832 -1.779 1.00 98.69 79 LEU A N 1
ATOM 612 C CA . LEU A 1 79 ? -22.583 -5.452 -0.492 1.00 98.69 79 LEU A CA 1
ATOM 613 C C . LEU A 1 79 ? -23.142 -4.428 0.493 1.00 98.69 79 LEU A C 1
ATOM 615 O O . LEU A 1 79 ? -24.201 -4.674 1.060 1.00 98.69 79 LEU A O 1
ATOM 619 N N . ALA A 1 80 ? -22.501 -3.262 0.647 1.00 98.62 80 ALA A N 1
ATOM 620 C CA . ALA A 1 80 ? -22.989 -2.210 1.540 1.00 98.62 80 ALA A CA 1
ATOM 621 C C . ALA A 1 80 ? -24.421 -1.780 1.188 1.00 98.62 80 ALA A C 1
ATOM 623 O O . ALA A 1 80 ? -25.253 -1.635 2.080 1.00 98.62 80 ALA A O 1
ATOM 624 N N . ARG A 1 81 ? -24.740 -1.652 -0.106 1.00 98.25 81 ARG A N 1
ATOM 625 C CA . ARG A 1 81 ? -26.103 -1.369 -0.571 1.00 98.25 81 ARG A CA 1
ATOM 626 C C . ARG A 1 81 ? -27.067 -2.512 -0.245 1.00 98.25 81 ARG A C 1
ATOM 628 O O . ARG A 1 81 ? -28.157 -2.243 0.249 1.00 98.25 81 ARG A O 1
ATOM 635 N N . SER A 1 82 ? -26.665 -3.757 -0.496 1.00 98.56 82 SER A N 1
ATOM 636 C CA . SER A 1 82 ? -27.498 -4.951 -0.286 1.00 98.56 82 SER A CA 1
ATOM 637 C C . SER A 1 82 ? -27.849 -5.169 1.186 1.00 98.56 82 SER A C 1
ATOM 639 O O . SER A 1 82 ? -28.974 -5.544 1.495 1.00 98.56 82 SER A O 1
ATOM 641 N N . VAL A 1 83 ? -26.913 -4.880 2.097 1.00 98.38 83 VAL A N 1
ATOM 642 C CA . VAL A 1 83 ? -27.134 -4.959 3.553 1.00 98.38 83 VAL A CA 1
ATOM 643 C C . VAL A 1 83 ? -27.522 -3.618 4.191 1.00 98.38 83 VAL A C 1
ATOM 645 O O . VAL A 1 83 ? -27.547 -3.508 5.412 1.00 98.38 83 VAL A O 1
ATOM 648 N N . GLN A 1 84 ? -27.816 -2.591 3.383 1.00 98.31 84 GLN A N 1
ATOM 649 C CA . GLN A 1 84 ? -28.269 -1.263 3.829 1.00 98.31 84 GLN A CA 1
ATOM 650 C C . GLN A 1 84 ? -27.318 -0.551 4.816 1.00 98.31 84 GLN A C 1
ATOM 652 O O . GLN A 1 84 ? -27.741 0.220 5.678 1.00 98.31 84 GLN A O 1
ATOM 657 N N . LEU A 1 85 ? -26.009 -0.761 4.664 1.00 98.25 85 LEU A N 1
ATOM 658 C CA . LEU A 1 85 ? -24.966 -0.069 5.419 1.00 98.25 85 LEU A CA 1
ATOM 659 C C . LEU A 1 85 ? -24.373 1.098 4.620 1.00 98.25 85 LEU A C 1
ATOM 661 O O . LEU A 1 85 ? -24.339 1.115 3.390 1.00 98.25 85 LEU A O 1
ATOM 665 N N . ARG A 1 86 ? -23.837 2.093 5.334 1.00 98.56 86 ARG A N 1
ATOM 666 C CA . ARG A 1 86 ? -23.094 3.204 4.716 1.00 98.56 86 ARG A CA 1
ATOM 667 C C . ARG A 1 86 ? -21.760 2.678 4.151 1.00 98.56 86 ARG A C 1
ATOM 669 O O . ARG A 1 86 ? -21.045 1.984 4.874 1.00 98.56 86 ARG A O 1
ATOM 676 N N . PRO A 1 87 ? -21.346 3.048 2.926 1.00 98.56 87 PRO A N 1
ATOM 677 C CA . PRO A 1 87 ? -20.236 2.395 2.224 1.00 98.56 87 PRO A CA 1
ATOM 678 C C . PRO A 1 87 ? -18.832 2.903 2.626 1.00 98.56 87 PRO A C 1
ATOM 680 O O . PRO A 1 87 ? -17.952 3.052 1.781 1.00 98.56 87 PRO A O 1
ATOM 683 N N . TYR A 1 88 ? -18.577 3.170 3.912 1.00 98.69 88 TYR A N 1
ATOM 684 C CA . TYR A 1 88 ? -17.283 3.713 4.370 1.00 98.69 88 TYR A CA 1
ATOM 685 C C . TYR A 1 88 ? -16.103 2.761 4.150 1.00 98.69 88 TYR A C 1
ATOM 687 O O . TYR A 1 88 ? -14.983 3.224 3.965 1.00 98.69 88 TYR A O 1
ATOM 695 N N . ASN A 1 89 ? -16.343 1.447 4.114 1.00 98.62 89 ASN A N 1
ATOM 696 C CA . ASN A 1 89 ? -15.302 0.471 3.794 1.00 98.62 89 ASN A CA 1
ATOM 697 C C . ASN A 1 89 ? -14.824 0.597 2.335 1.00 98.62 89 ASN A C 1
ATOM 699 O O . ASN A 1 89 ? -13.620 0.577 2.096 1.00 98.62 89 ASN A O 1
ATOM 703 N N . ALA A 1 90 ? -15.744 0.826 1.390 1.00 98.50 90 ALA A N 1
ATOM 704 C CA . ALA A 1 90 ? -15.397 1.105 -0.004 1.00 98.50 90 ALA A CA 1
ATOM 705 C C . ALA A 1 90 ? -14.634 2.432 -0.135 1.00 98.50 90 ALA A C 1
ATOM 707 O O . ALA A 1 90 ? -13.619 2.498 -0.820 1.00 98.50 90 ALA A O 1
ATOM 708 N N . ILE A 1 91 ? -15.071 3.479 0.579 1.00 98.62 91 ILE A N 1
ATOM 709 C CA . ILE A 1 91 ? -14.377 4.779 0.603 1.00 98.62 91 ILE A CA 1
ATOM 710 C C . ILE A 1 91 ? -12.951 4.623 1.146 1.00 98.62 91 ILE A C 1
ATOM 712 O O . ILE A 1 91 ? -12.013 5.121 0.536 1.00 98.62 91 ILE A O 1
ATOM 716 N N . ALA A 1 92 ? -12.762 3.897 2.250 1.00 98.75 92 ALA A N 1
ATOM 717 C CA . ALA A 1 92 ? -11.432 3.642 2.801 1.00 98.75 92 ALA A CA 1
ATOM 718 C C . ALA A 1 92 ? -10.530 2.875 1.817 1.00 98.75 92 ALA A C 1
ATOM 720 O O . ALA A 1 92 ? -9.326 3.126 1.749 1.00 98.75 92 ALA A O 1
ATOM 721 N N . PHE A 1 93 ? -11.111 1.981 1.013 1.00 98.81 93 PHE A N 1
ATOM 722 C CA . PHE A 1 93 ? -10.386 1.213 0.003 1.00 98.81 93 PHE A CA 1
ATOM 723 C C . PHE A 1 93 ? -9.884 2.058 -1.183 1.00 98.81 93 PHE A C 1
ATOM 725 O O . PHE A 1 93 ? -9.037 1.604 -1.954 1.00 98.81 93 PHE A O 1
ATOM 732 N N . SER A 1 94 ? -10.303 3.324 -1.294 1.00 98.75 94 SER A N 1
ATOM 733 C CA . SER A 1 94 ? -9.733 4.241 -2.281 1.00 98.75 94 SER A CA 1
ATOM 734 C C . SER A 1 94 ? -8.238 4.504 -2.044 1.00 98.75 94 SER A C 1
ATOM 736 O O . SER A 1 94 ? -7.518 4.771 -3.001 1.00 98.75 94 SER A O 1
ATOM 738 N N . ALA A 1 95 ? -7.754 4.423 -0.798 1.00 98.75 95 ALA A N 1
ATOM 739 C CA . ALA A 1 95 ? -6.343 4.627 -0.466 1.00 98.75 95 ALA A CA 1
ATOM 740 C C . ALA A 1 95 ? -5.428 3.523 -1.044 1.00 98.75 95 ALA A C 1
ATOM 742 O O . ALA A 1 95 ? -4.475 3.862 -1.747 1.00 98.75 95 ALA A O 1
ATOM 743 N N . PRO A 1 96 ? -5.715 2.217 -0.852 1.00 98.75 96 PRO A N 1
ATOM 744 C CA . PRO A 1 96 ? -5.032 1.140 -1.574 1.00 98.75 96 PRO A CA 1
ATOM 745 C C . PRO A 1 96 ? -5.020 1.318 -3.098 1.00 98.75 96 PRO A C 1
ATOM 747 O O . PRO A 1 96 ? -3.980 1.122 -3.726 1.00 98.75 96 PRO A O 1
ATOM 750 N N . ILE A 1 97 ? -6.145 1.734 -3.693 1.00 98.75 97 ILE A N 1
ATOM 751 C CA . ILE A 1 97 ? -6.229 2.002 -5.137 1.00 98.75 97 ILE A CA 1
ATOM 752 C C . ILE A 1 97 ? -5.308 3.159 -5.533 1.00 98.75 97 ILE A C 1
ATOM 754 O O . ILE A 1 97 ? -4.547 3.023 -6.487 1.00 98.75 97 ILE A O 1
ATOM 758 N N . ALA A 1 98 ? -5.331 4.272 -4.795 1.00 98.81 98 ALA A N 1
ATOM 759 C CA . ALA A 1 98 ? -4.487 5.435 -5.062 1.00 98.81 98 ALA A CA 1
ATOM 760 C C . ALA A 1 98 ? -2.992 5.086 -5.003 1.00 98.81 98 ALA A C 1
ATOM 762 O O . ALA A 1 98 ? -2.225 5.504 -5.871 1.00 98.81 98 ALA A O 1
ATOM 763 N N . VAL A 1 99 ? -2.577 4.267 -4.034 1.00 98.88 99 VAL A N 1
ATOM 764 C CA . VAL A 1 99 ? -1.192 3.785 -3.933 1.00 98.88 99 VAL A CA 1
ATOM 765 C C . VAL A 1 99 ? -0.847 2.8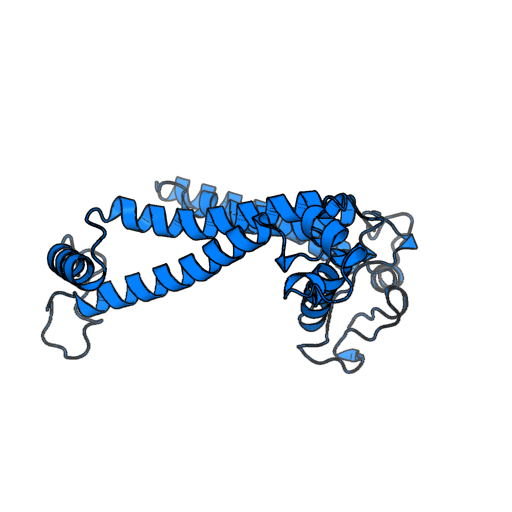67 -5.105 1.00 98.88 99 VAL A C 1
ATOM 767 O O . VAL A 1 99 ? 0.168 3.082 -5.760 1.00 98.88 99 VAL A O 1
ATOM 770 N N . PHE A 1 100 ? -1.694 1.883 -5.425 1.00 98.81 100 PHE A N 1
ATOM 771 C CA . PHE A 1 100 ? -1.424 0.963 -6.532 1.00 98.81 100 PHE A CA 1
ATOM 772 C C . PHE A 1 100 ? -1.315 1.705 -7.869 1.00 98.81 100 PHE A C 1
ATOM 774 O O . PHE A 1 100 ? -0.342 1.535 -8.599 1.00 98.81 100 PHE A O 1
ATOM 781 N N . VAL A 1 101 ? -2.282 2.573 -8.171 1.00 98.88 101 VAL A N 1
ATOM 782 C CA . VAL A 1 101 ? -2.314 3.346 -9.417 1.00 98.88 101 VAL A CA 1
ATOM 783 C C . VAL A 1 101 ? -1.142 4.324 -9.489 1.00 98.88 101 VAL A C 1
ATOM 785 O O . VAL A 1 101 ? -0.497 4.408 -10.531 1.00 98.88 101 VAL A O 1
ATOM 788 N N . SER A 1 102 ? -0.819 5.037 -8.407 1.00 98.88 102 SER A N 1
ATOM 789 C CA . SER A 1 102 ? 0.301 5.986 -8.431 1.00 98.88 102 SER A CA 1
ATOM 790 C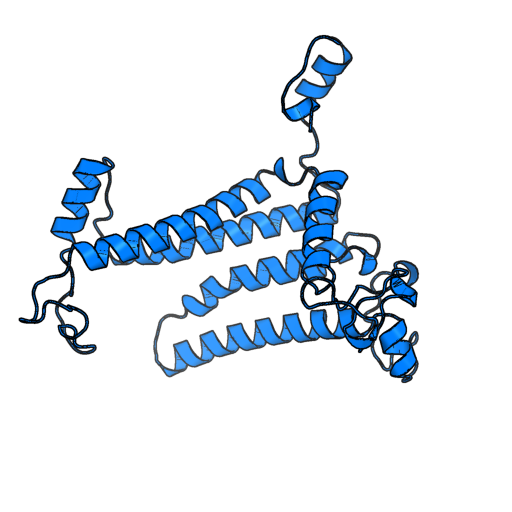 C . SER A 1 102 ? 1.650 5.288 -8.618 1.00 98.88 102 SER A C 1
ATOM 792 O O . SER A 1 102 ? 2.441 5.725 -9.447 1.00 98.88 102 SER A O 1
ATOM 794 N N . VAL A 1 103 ? 1.897 4.173 -7.924 1.00 98.88 103 VAL A N 1
ATOM 795 C CA . VAL A 1 103 ? 3.195 3.478 -7.926 1.00 98.88 103 VAL A CA 1
ATOM 796 C C . VAL A 1 103 ? 3.388 2.565 -9.142 1.00 98.88 103 VAL A C 1
ATOM 798 O O . VAL A 1 103 ? 4.466 2.557 -9.733 1.00 98.88 103 VAL A O 1
ATOM 801 N N . PHE A 1 104 ? 2.376 1.782 -9.524 1.00 98.81 104 PHE A N 1
ATOM 802 C CA . PHE A 1 104 ? 2.515 0.771 -10.581 1.00 98.81 104 PHE A CA 1
ATOM 803 C C . PHE A 1 104 ? 2.100 1.268 -11.965 1.00 98.81 104 PHE A C 1
ATOM 805 O O . PHE A 1 104 ? 2.465 0.634 -12.951 1.00 98.81 104 PHE A O 1
ATOM 812 N N . LEU A 1 105 ? 1.367 2.384 -12.059 1.00 98.75 105 LEU A N 1
ATOM 813 C CA . LEU A 1 105 ? 0.931 2.942 -13.341 1.00 98.75 105 LEU A CA 1
ATOM 814 C C . LEU A 1 105 ? 1.480 4.353 -13.562 1.00 98.75 105 LEU A C 1
ATOM 816 O O . LEU A 1 105 ? 2.261 4.552 -14.484 1.00 98.75 105 LEU A O 1
ATOM 820 N N . ILE A 1 106 ? 1.125 5.331 -12.724 1.00 98.81 106 ILE A N 1
ATOM 821 C CA . ILE A 1 106 ? 1.476 6.739 -12.978 1.00 98.81 106 ILE A CA 1
ATOM 822 C C . ILE A 1 106 ? 2.990 6.963 -12.913 1.00 98.81 106 ILE A C 1
ATOM 824 O O . ILE A 1 106 ? 3.543 7.581 -13.817 1.00 98.81 106 ILE A O 1
ATOM 828 N N . TYR A 1 107 ? 3.666 6.443 -11.885 1.00 98.88 107 TYR A N 1
ATOM 829 C CA . TYR A 1 107 ? 5.114 6.577 -11.737 1.00 98.88 107 TYR A CA 1
ATOM 830 C C . TYR A 1 107 ? 5.879 6.104 -12.982 1.00 98.88 107 TYR A C 1
ATOM 832 O O . TYR A 1 107 ? 6.554 6.931 -13.594 1.00 98.88 107 TYR A O 1
ATOM 840 N N . PRO A 1 108 ? 5.758 4.840 -13.431 1.00 98.75 108 PRO A N 1
ATOM 841 C CA . PRO A 1 108 ? 6.466 4.399 -14.628 1.00 98.75 108 PRO A CA 1
ATOM 842 C C . PRO A 1 108 ? 5.987 5.078 -15.918 1.00 98.75 108 PRO A C 1
ATOM 844 O O . PRO A 1 108 ? 6.802 5.231 -16.822 1.00 98.75 108 PRO A O 1
ATOM 847 N N . LEU A 1 109 ? 4.724 5.526 -16.008 1.00 98.75 109 LEU A N 1
ATOM 848 C CA . LEU A 1 109 ? 4.232 6.317 -17.148 1.00 98.75 109 LEU A CA 1
ATOM 849 C C . LEU A 1 109 ? 4.914 7.687 -17.268 1.00 98.75 109 LEU A C 1
ATOM 851 O O . LEU A 1 109 ? 5.093 8.170 -18.381 1.00 98.75 109 LEU A O 1
ATOM 855 N N . GLY A 1 110 ? 5.296 8.310 -16.150 1.00 98.50 110 GLY A N 1
ATOM 856 C CA . GLY A 1 110 ? 6.099 9.539 -16.165 1.00 98.50 110 GLY A CA 1
ATOM 857 C C . GLY A 1 110 ? 7.593 9.294 -16.409 1.00 98.50 110 GLY A C 1
ATOM 858 O O . GLY A 1 110 ? 8.299 10.177 -16.893 1.00 98.50 110 GLY A O 1
ATOM 859 N N . GLN A 1 111 ? 8.072 8.084 -16.109 1.00 98.50 111 GLN A N 1
ATOM 860 C CA . GLN A 1 111 ? 9.434 7.641 -16.406 1.00 98.50 111 GLN A CA 1
ATOM 861 C C . GLN A 1 111 ? 9.540 7.090 -17.841 1.00 98.50 111 GLN A C 1
ATOM 863 O O . GLN A 1 111 ? 8.573 7.059 -18.597 1.00 98.50 111 GLN A O 1
ATOM 868 N N . SER A 1 112 ? 10.730 6.638 -18.247 1.00 97.75 112 SER A N 1
ATOM 869 C CA . SER A 1 112 ? 10.963 6.200 -19.638 1.00 97.75 112 SER A CA 1
ATOM 870 C C . SER A 1 112 ? 10.292 4.877 -20.043 1.00 97.75 112 SER A C 1
ATOM 872 O O . SER A 1 112 ? 10.232 4.572 -21.232 1.00 97.75 112 SER A O 1
ATOM 874 N N . GLY A 1 113 ? 9.755 4.105 -19.096 1.00 97.88 113 GLY A N 1
ATOM 875 C CA . GLY A 1 113 ? 9.064 2.854 -19.391 1.00 97.88 113 GLY A CA 1
ATOM 876 C C . GLY A 1 113 ? 8.683 2.056 -18.150 1.00 97.88 113 GLY A C 1
ATOM 877 O O . GLY A 1 113 ? 9.100 2.368 -17.029 1.00 97.88 113 GLY A O 1
ATOM 878 N N . TRP A 1 114 ? 7.951 0.958 -18.360 1.00 98.81 114 TRP A N 1
ATOM 879 C CA . TRP A 1 114 ? 7.574 0.013 -17.302 1.00 98.81 114 TRP A CA 1
ATOM 880 C C . TRP A 1 114 ? 8.772 -0.559 -16.554 1.00 98.81 114 TRP A C 1
ATOM 882 O O . TRP A 1 114 ? 8.629 -0.924 -15.394 1.00 98.81 114 TRP A O 1
ATOM 892 N N . PHE A 1 115 ? 9.952 -0.601 -17.180 1.00 98.81 115 PHE A N 1
ATOM 893 C CA . PHE A 1 115 ? 11.198 -1.066 -16.571 1.00 98.81 115 PHE A CA 1
ATOM 894 C C . PHE A 1 115 ? 11.450 -0.465 -15.179 1.00 98.81 115 PHE A C 1
ATOM 896 O O . PHE A 1 115 ? 11.895 -1.175 -14.276 1.00 98.81 115 PHE A O 1
ATOM 903 N N . PHE A 1 116 ? 11.114 0.817 -14.995 1.00 98.62 116 PHE A N 1
ATOM 904 C CA . PHE A 1 116 ? 11.320 1.553 -13.745 1.00 98.62 116 PHE A CA 1
ATOM 905 C C . PHE A 1 116 ? 10.216 1.354 -12.706 1.00 98.62 116 PHE A C 1
ATOM 907 O O . PHE A 1 116 ? 10.393 1.767 -11.563 1.00 98.62 116 PHE A O 1
ATOM 914 N N . ALA A 1 117 ? 9.105 0.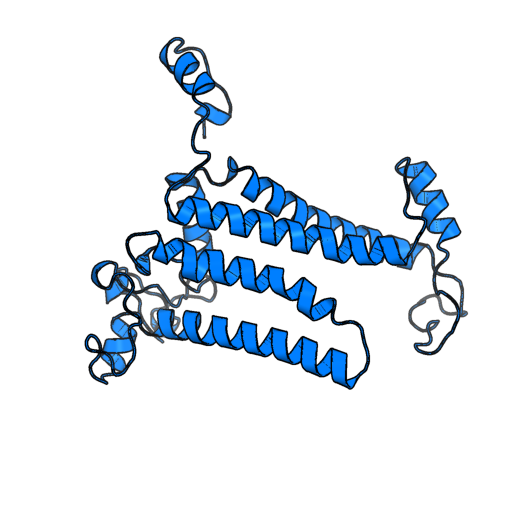709 -13.057 1.00 98.81 117 ALA A N 1
ATOM 915 C CA . ALA A 1 117 ? 8.088 0.336 -12.085 1.00 98.81 117 ALA A CA 1
ATOM 916 C C . ALA A 1 117 ? 8.644 -0.680 -11.064 1.00 98.81 117 ALA A C 1
ATOM 918 O O . ALA A 1 117 ? 9.648 -1.357 -11.322 1.00 98.81 117 ALA A O 1
ATOM 919 N N . PRO A 1 118 ? 7.988 -0.862 -9.907 1.00 98.81 118 PRO A N 1
ATOM 920 C CA . PRO A 1 118 ? 8.337 -1.966 -9.035 1.00 98.81 118 PRO A CA 1
ATOM 921 C C . PRO A 1 118 ? 8.021 -3.302 -9.716 1.00 98.81 118 PRO A C 1
ATOM 923 O O . PRO A 1 118 ? 6.935 -3.533 -10.252 1.00 98.81 118 PRO A O 1
ATOM 926 N N . SER A 1 119 ? 8.981 -4.217 -9.661 1.00 98.88 119 SER A N 1
ATOM 927 C CA . SER A 1 119 ? 8.761 -5.620 -10.009 1.00 98.88 119 SER A CA 1
ATOM 928 C C . SER A 1 119 ? 8.019 -6.333 -8.871 1.00 98.88 119 SER A C 1
ATOM 930 O O . SER A 1 119 ? 8.229 -6.019 -7.698 1.00 98.88 119 SER A O 1
ATOM 932 N N . PHE A 1 120 ? 7.165 -7.308 -9.190 1.00 98.81 120 PHE A N 1
ATOM 933 C CA . PHE A 1 120 ? 6.357 -8.015 -8.191 1.00 98.81 120 PHE A CA 1
ATOM 934 C C . PHE A 1 120 ? 7.174 -9.120 -7.504 1.00 98.81 120 PHE A C 1
ATOM 936 O O . PHE A 1 120 ? 7.122 -10.278 -7.914 1.00 98.81 120 PHE A O 1
ATOM 943 N N . GLY A 1 121 ? 7.935 -8.763 -6.468 1.00 98.56 121 GLY A N 1
ATOM 944 C CA . GLY A 1 121 ? 8.704 -9.695 -5.636 1.00 98.56 121 GLY A CA 1
ATOM 945 C C . GLY A 1 121 ? 9.298 -9.006 -4.408 1.00 98.56 121 GLY A C 1
ATOM 946 O O . GLY A 1 121 ? 9.524 -7.799 -4.430 1.00 98.56 121 GLY A O 1
ATOM 947 N N . VAL A 1 122 ? 9.558 -9.751 -3.330 1.00 98.69 122 VAL A N 1
ATOM 948 C CA . VAL A 1 122 ? 9.947 -9.167 -2.028 1.00 98.69 122 VAL A CA 1
ATOM 949 C C . VAL A 1 122 ? 11.249 -8.364 -2.136 1.00 98.69 122 VAL A C 1
ATOM 951 O O . VAL A 1 122 ? 11.257 -7.156 -1.900 1.00 98.69 122 VAL A O 1
ATOM 954 N N . ALA A 1 123 ? 12.340 -8.997 -2.573 1.00 98.69 123 ALA A N 1
ATOM 955 C CA . ALA A 1 123 ? 13.625 -8.324 -2.756 1.00 98.69 123 ALA A CA 1
ATOM 956 C C . ALA A 1 123 ? 13.568 -7.236 -3.841 1.00 98.69 123 ALA A C 1
ATOM 958 O O . ALA A 1 123 ? 14.271 -6.229 -3.753 1.00 98.69 123 ALA A O 1
ATOM 959 N N . ALA A 1 124 ? 12.706 -7.400 -4.846 1.00 98.56 124 ALA A N 1
ATOM 960 C CA . ALA A 1 124 ? 12.550 -6.417 -5.908 1.00 98.56 124 ALA A CA 1
ATOM 961 C C . ALA A 1 124 ? 11.873 -5.123 -5.417 1.00 98.56 124 ALA A C 1
ATOM 963 O O . ALA A 1 124 ? 12.265 -4.030 -5.829 1.00 98.56 124 ALA A O 1
ATOM 964 N N . ILE A 1 125 ? 10.928 -5.226 -4.476 1.00 98.81 125 ILE A N 1
ATOM 965 C CA . ILE A 1 125 ? 10.366 -4.069 -3.769 1.00 98.81 125 ILE A CA 1
ATOM 966 C C . ILE A 1 125 ? 11.421 -3.409 -2.873 1.00 98.81 125 ILE A C 1
ATOM 968 O O . ILE A 1 125 ? 11.519 -2.184 -2.870 1.00 98.81 125 ILE A O 1
ATOM 972 N N . PHE A 1 126 ? 12.271 -4.173 -2.177 1.00 98.69 126 PHE A N 1
ATOM 973 C CA . PHE A 1 126 ? 13.384 -3.580 -1.418 1.00 98.69 126 PHE A CA 1
ATOM 974 C C . PHE A 1 126 ? 14.336 -2.797 -2.323 1.00 98.69 126 PHE A C 1
ATOM 976 O O . PHE A 1 126 ? 14.683 -1.657 -2.016 1.00 98.69 126 PHE A O 1
ATOM 983 N N . ARG A 1 127 ? 14.686 -3.353 -3.488 1.00 98.62 127 ARG A N 1
ATOM 984 C CA . ARG A 1 127 ? 15.464 -2.635 -4.503 1.00 98.62 127 ARG A CA 1
ATOM 985 C C . ARG A 1 127 ? 14.774 -1.340 -4.928 1.00 98.62 127 ARG A C 1
ATOM 987 O O . ARG A 1 127 ? 15.450 -0.333 -5.102 1.00 98.62 127 ARG A O 1
ATOM 994 N N . PHE A 1 128 ? 13.453 -1.348 -5.105 1.00 98.75 128 PHE A N 1
ATOM 995 C CA . PHE A 1 128 ? 12.689 -0.154 -5.473 1.00 98.75 128 PHE A CA 1
ATOM 996 C C . PHE A 1 128 ? 12.729 0.929 -4.384 1.00 98.75 128 PHE A C 1
ATOM 998 O O . PHE A 1 128 ? 12.921 2.098 -4.704 1.00 98.75 128 PHE A O 1
ATOM 1005 N N . ILE A 1 129 ? 12.641 0.550 -3.105 1.00 98.69 129 ILE A N 1
ATOM 1006 C CA . ILE A 1 129 ? 12.782 1.479 -1.970 1.00 98.69 129 ILE A CA 1
ATOM 1007 C C . ILE A 1 129 ? 14.164 2.146 -1.983 1.00 98.69 129 ILE A C 1
ATOM 1009 O O . ILE A 1 129 ? 14.262 3.368 -1.880 1.00 98.69 129 ILE A O 1
ATOM 1013 N N . LEU A 1 130 ? 15.231 1.362 -2.170 1.00 98.69 130 LEU A N 1
ATOM 1014 C CA . LEU A 1 130 ? 16.598 1.889 -2.244 1.00 98.69 130 LEU A CA 1
ATOM 1015 C C . LEU A 1 130 ? 16.812 2.769 -3.481 1.00 98.69 130 LEU A C 1
ATOM 1017 O O . LEU A 1 130 ? 17.475 3.799 -3.396 1.00 98.69 130 LEU A O 1
ATOM 1021 N N . PHE A 1 131 ? 16.213 2.399 -4.616 1.00 98.62 131 PHE A N 1
ATOM 1022 C CA . PHE A 1 131 ? 16.207 3.230 -5.817 1.00 98.62 131 PHE A CA 1
ATOM 1023 C C . PHE A 1 131 ? 15.529 4.582 -5.548 1.00 98.62 131 PHE A C 1
ATOM 1025 O O . PHE A 1 131 ? 16.092 5.623 -5.867 1.00 98.62 131 PHE A O 1
ATOM 1032 N N . PHE A 1 132 ? 14.362 4.593 -4.900 1.00 98.50 132 PHE A N 1
ATOM 1033 C CA . PHE A 1 132 ? 13.667 5.832 -4.537 1.00 98.50 132 PHE A CA 1
ATOM 1034 C C . PHE A 1 132 ? 14.486 6.698 -3.581 1.00 98.50 132 PHE A C 1
ATOM 1036 O O . PHE A 1 132 ? 14.496 7.919 -3.723 1.00 98.50 132 PHE A O 1
ATOM 1043 N N . GLN A 1 133 ? 15.211 6.096 -2.638 1.00 98.38 133 GLN A N 1
ATOM 1044 C CA . GLN A 1 133 ? 16.125 6.863 -1.799 1.00 98.38 133 GLN A CA 1
ATOM 1045 C C . GLN A 1 133 ? 17.251 7.480 -2.639 1.00 98.38 133 GLN A C 1
ATOM 1047 O O . GLN A 1 133 ? 17.368 8.698 -2.682 1.00 98.38 133 GLN A O 1
ATOM 1052 N N . GLY A 1 134 ? 18.034 6.665 -3.349 1.00 98.00 134 GLY A N 1
ATOM 1053 C CA . GLY A 1 134 ? 19.233 7.142 -4.046 1.00 98.00 134 GLY A CA 1
ATOM 1054 C C . GLY A 1 134 ? 18.959 8.080 -5.226 1.00 98.00 134 GLY A C 1
ATOM 1055 O O . GLY A 1 134 ? 19.770 8.951 -5.512 1.00 98.00 134 GLY A O 1
ATOM 1056 N N . PHE A 1 135 ? 17.824 7.931 -5.914 1.00 98.38 135 PHE A N 1
ATOM 1057 C CA . PHE A 1 135 ? 17.507 8.730 -7.106 1.00 98.38 135 PHE A CA 1
ATOM 1058 C C . PHE A 1 135 ? 16.488 9.842 -6.855 1.00 98.38 135 PHE A C 1
ATOM 1060 O O . PHE A 1 135 ? 16.370 10.751 -7.679 1.00 98.38 135 PHE A O 1
ATOM 1067 N N . HIS A 1 136 ? 15.723 9.787 -5.764 1.00 98.56 136 HIS A N 1
ATOM 1068 C CA . HIS A 1 136 ? 14.676 10.774 -5.487 1.00 98.56 136 HIS A CA 1
ATOM 1069 C C . HIS A 1 136 ? 14.793 11.444 -4.119 1.00 98.56 136 HIS A C 1
ATOM 1071 O O . HIS A 1 136 ? 14.000 12.346 -3.856 1.00 98.56 136 HIS A O 1
ATOM 1077 N N . ASN A 1 137 ? 15.745 11.030 -3.275 1.00 98.31 137 ASN A N 1
ATOM 1078 C CA . ASN A 1 137 ? 15.832 11.423 -1.869 1.00 98.31 137 ASN A CA 1
ATOM 1079 C C . ASN A 1 137 ? 14.462 11.333 -1.174 1.00 98.31 137 ASN A C 1
ATOM 1081 O O . ASN A 1 137 ? 13.996 12.253 -0.507 1.00 98.31 137 ASN A O 1
ATOM 1085 N N . TRP A 1 138 ? 13.742 10.236 -1.429 1.00 98.69 138 TRP A N 1
ATOM 1086 C CA . TRP A 1 138 ? 12.305 10.159 -1.155 1.00 98.69 138 TRP A CA 1
ATOM 1087 C C . TRP A 1 138 ? 11.944 10.313 0.329 1.00 98.69 138 TRP A C 1
ATOM 1089 O O . TRP A 1 138 ? 10.857 10.793 0.651 1.00 98.69 138 TRP A O 1
ATOM 1099 N N . THR A 1 139 ? 12.860 9.978 1.240 1.00 98.69 139 THR A N 1
ATOM 1100 C CA . THR A 1 139 ? 12.670 10.218 2.678 1.00 98.69 139 THR A CA 1
ATOM 1101 C C . THR A 1 139 ? 12.552 11.700 3.031 1.00 98.69 139 THR A C 1
ATOM 1103 O O . THR A 1 139 ? 11.856 12.013 3.996 1.00 98.69 139 THR A O 1
ATOM 1106 N N . LEU A 1 140 ? 13.136 12.602 2.234 1.00 98.69 140 LEU A N 1
ATOM 1107 C CA . LEU A 1 140 ? 13.042 14.052 2.411 1.00 98.69 140 LEU A CA 1
ATOM 1108 C C . LEU A 1 140 ? 11.705 14.632 1.923 1.00 98.69 140 LEU A C 1
ATOM 1110 O O . LEU A 1 140 ? 11.350 15.765 2.247 1.00 98.69 140 LEU A O 1
ATOM 1114 N N . ASN A 1 141 ? 10.918 13.860 1.173 1.00 98.75 141 ASN A N 1
ATOM 1115 C CA . ASN A 1 141 ? 9.667 14.355 0.630 1.00 98.75 141 ASN A CA 1
ATOM 1116 C C . ASN A 1 141 ? 8.565 14.452 1.707 1.00 98.75 141 ASN A C 1
ATOM 1118 O O . ASN A 1 141 ? 8.216 13.441 2.326 1.00 98.75 141 ASN A O 1
ATOM 1122 N N . PRO A 1 142 ? 7.926 15.622 1.898 1.00 98.75 142 PRO A N 1
ATOM 1123 C CA . PRO A 1 142 ? 6.906 15.794 2.933 1.00 98.75 142 PRO A CA 1
ATOM 1124 C C . PRO A 1 142 ? 5.654 14.939 2.694 1.00 98.75 142 PRO A C 1
ATOM 1126 O O . PRO A 1 142 ? 5.001 14.518 3.648 1.00 98.75 142 PRO A O 1
ATOM 1129 N N . PHE A 1 143 ? 5.327 14.617 1.440 1.00 98.88 143 PHE A N 1
ATOM 1130 C CA . PHE A 1 143 ? 4.230 13.702 1.125 1.00 98.88 143 PHE A CA 1
ATOM 1131 C C . PHE A 1 143 ? 4.520 12.276 1.599 1.00 98.88 143 PHE A C 1
ATOM 1133 O O . PHE A 1 143 ? 3.628 11.607 2.126 1.00 98.88 143 PHE A O 1
ATOM 1140 N N . HIS A 1 144 ? 5.776 11.831 1.489 1.00 98.81 144 HIS A N 1
ATOM 1141 C CA . HIS A 1 144 ? 6.209 10.566 2.073 1.00 98.81 144 HIS A CA 1
ATOM 1142 C C . HIS A 1 144 ? 6.108 10.596 3.599 1.00 98.81 144 HIS A C 1
ATOM 1144 O O . HIS A 1 144 ? 5.533 9.682 4.186 1.00 98.81 144 HIS A O 1
ATOM 1150 N N . MET A 1 145 ? 6.597 11.665 4.238 1.00 98.81 145 MET A N 1
ATOM 1151 C CA . MET A 1 145 ? 6.534 11.833 5.696 1.00 98.81 145 MET A CA 1
ATOM 1152 C C . MET A 1 145 ? 5.091 11.794 6.220 1.00 98.81 145 MET A C 1
ATOM 1154 O O . MET A 1 145 ? 4.816 11.122 7.212 1.00 98.81 145 MET A O 1
ATOM 1158 N N . MET A 1 146 ? 4.147 12.443 5.529 1.00 98.81 146 MET A N 1
ATOM 1159 C CA . MET A 1 146 ? 2.718 12.359 5.859 1.00 98.81 146 MET A CA 1
ATOM 1160 C C . MET A 1 146 ? 2.166 10.936 5.698 1.00 98.81 146 MET A C 1
ATOM 1162 O O . MET A 1 146 ? 1.362 10.489 6.517 1.00 98.81 146 MET A O 1
ATOM 1166 N N . GLY A 1 147 ? 2.624 10.197 4.684 1.00 98.69 147 GLY A N 1
ATOM 1167 C CA . GLY A 1 147 ? 2.311 8.777 4.530 1.00 98.69 147 GLY A CA 1
ATOM 1168 C C . GLY A 1 147 ? 2.816 7.923 5.690 1.00 98.69 147 GLY A C 1
ATOM 1169 O O . GLY A 1 147 ? 2.049 7.140 6.251 1.00 98.69 147 GLY A O 1
ATOM 1170 N N . VAL A 1 148 ? 4.069 8.126 6.104 1.00 98.69 148 VAL A N 1
ATOM 1171 C CA . VAL A 1 148 ? 4.661 7.465 7.277 1.00 98.69 148 VAL A CA 1
ATOM 1172 C C . VAL A 1 148 ? 3.857 7.788 8.537 1.00 98.69 148 VAL A C 1
ATOM 1174 O O . VAL A 1 148 ? 3.486 6.872 9.270 1.00 98.69 148 VAL A O 1
ATOM 1177 N N . ALA A 1 149 ? 3.515 9.060 8.759 1.00 98.69 149 ALA A N 1
ATOM 1178 C CA . ALA A 1 149 ? 2.697 9.480 9.893 1.00 98.69 149 ALA A CA 1
ATOM 1179 C C . ALA A 1 149 ? 1.311 8.814 9.891 1.00 98.69 149 ALA A C 1
ATOM 1181 O O . ALA A 1 149 ? 0.848 8.367 10.937 1.00 98.69 149 ALA A O 1
ATOM 1182 N N . GLY A 1 150 ? 0.664 8.686 8.729 1.00 98.56 150 GLY A N 1
ATOM 1183 C CA . GLY A 1 150 ? -0.624 8.000 8.618 1.00 98.56 150 GLY A CA 1
ATOM 1184 C C . GLY A 1 150 ? -0.541 6.496 8.889 1.00 98.56 150 GLY A C 1
ATOM 1185 O O . GLY A 1 150 ? -1.400 5.960 9.583 1.00 98.56 150 GLY A O 1
ATOM 1186 N N . VAL A 1 151 ? 0.498 5.807 8.402 1.00 98.56 151 VAL A N 1
ATOM 1187 C CA . VAL A 1 151 ? 0.682 4.360 8.630 1.00 98.56 151 VAL A CA 1
ATOM 1188 C C . VAL A 1 151 ? 1.058 4.065 10.082 1.00 98.56 151 VAL A C 1
ATOM 1190 O O . VAL A 1 151 ? 0.413 3.236 10.725 1.00 98.56 151 VAL A O 1
ATOM 1193 N N . LEU A 1 152 ? 2.062 4.759 10.629 1.00 98.62 152 LEU A N 1
ATOM 1194 C CA . LEU A 1 152 ? 2.465 4.587 12.028 1.00 98.62 152 LEU A CA 1
ATOM 1195 C C . LEU A 1 152 ? 1.365 5.056 12.986 1.00 98.62 152 LEU A C 1
ATOM 1197 O O . LEU A 1 152 ? 1.088 4.391 13.981 1.00 98.62 152 LEU A O 1
ATOM 1201 N N . GLY A 1 153 ? 0.681 6.153 12.653 1.00 98.50 153 GLY A N 1
ATOM 1202 C CA . GLY A 1 153 ? -0.482 6.640 13.386 1.00 98.50 153 GLY A CA 1
ATOM 1203 C C . GLY A 1 153 ? -1.636 5.639 13.383 1.00 98.50 153 GLY A C 1
ATOM 1204 O O . GLY A 1 153 ? -2.265 5.438 14.415 1.00 98.50 153 GLY A O 1
ATOM 1205 N N . ALA A 1 154 ? -1.891 4.950 12.269 1.00 98.19 154 ALA A N 1
ATOM 1206 C CA . ALA A 1 154 ? -2.902 3.897 12.209 1.00 98.19 154 ALA A CA 1
ATOM 1207 C C . ALA A 1 154 ? -2.529 2.671 13.049 1.00 98.19 154 ALA A C 1
ATOM 1209 O O . ALA A 1 154 ? -3.388 2.144 13.755 1.00 98.19 154 ALA A O 1
ATOM 1210 N N . ALA A 1 155 ? -1.263 2.242 13.022 1.00 98.00 155 ALA A N 1
ATOM 1211 C CA . ALA A 1 155 ? -0.779 1.164 13.885 1.00 98.00 155 ALA A CA 1
ATOM 1212 C C . ALA A 1 155 ? -0.925 1.532 15.372 1.00 98.00 155 ALA A C 1
ATOM 1214 O O . ALA A 1 155 ? -1.432 0.731 16.159 1.00 98.00 155 ALA A O 1
ATOM 1215 N N . LEU A 1 156 ? -0.574 2.771 15.737 1.00 98.56 156 LEU A N 1
ATOM 1216 C CA . LEU A 1 156 ? -0.777 3.313 17.080 1.00 98.56 156 LEU A CA 1
ATOM 1217 C C . LEU A 1 156 ? -2.259 3.316 17.460 1.00 98.56 156 LEU A C 1
ATOM 1219 O O . LEU A 1 156 ? -2.607 2.801 18.517 1.00 98.56 156 LEU A O 1
ATOM 1223 N N . LEU A 1 157 ? -3.134 3.854 16.605 1.00 98.31 157 LEU A N 1
ATOM 1224 C CA . LEU A 1 157 ? -4.577 3.924 16.855 1.00 98.31 157 LEU A CA 1
ATOM 1225 C C . LEU A 1 157 ? -5.213 2.535 16.974 1.00 98.31 157 LEU A C 1
ATOM 1227 O O . LEU A 1 157 ? -6.083 2.334 17.817 1.00 98.31 157 LEU A O 1
ATOM 1231 N N . CYS A 1 158 ? -4.773 1.572 16.164 1.00 98.44 158 CYS A N 1
ATOM 1232 C CA . CYS A 1 158 ? -5.226 0.187 16.236 1.00 98.44 158 CYS A CA 1
ATOM 1233 C C . CYS A 1 158 ? -4.853 -0.445 17.584 1.00 98.44 158 CYS A C 1
ATOM 1235 O O . CYS A 1 158 ? -5.729 -0.957 18.282 1.00 98.44 158 CYS A O 1
ATOM 1237 N N . ALA A 1 159 ? -3.582 -0.335 17.981 1.00 98.69 159 ALA A N 1
ATOM 1238 C CA . ALA A 1 159 ? -3.091 -0.891 19.236 1.00 98.69 159 ALA A CA 1
ATOM 1239 C C . ALA A 1 159 ? -3.733 -0.217 20.459 1.00 98.69 159 ALA A C 1
ATOM 1241 O O . ALA A 1 159 ? -4.259 -0.899 21.337 1.00 98.69 159 ALA A O 1
ATOM 1242 N N . ILE A 1 160 ? -3.734 1.119 20.505 1.00 98.56 160 ILE A N 1
ATOM 1243 C CA . ILE A 1 160 ? -4.239 1.879 21.655 1.00 98.56 160 ILE A CA 1
ATOM 1244 C C . ILE A 1 160 ? -5.748 1.704 21.824 1.00 98.56 160 ILE A C 1
ATOM 1246 O O . ILE A 1 160 ? -6.217 1.578 22.953 1.00 98.56 160 ILE A O 1
ATOM 1250 N N . HIS A 1 161 ? -6.516 1.654 20.729 1.00 98.81 161 HIS A N 1
ATOM 1251 C CA . HIS A 1 161 ? -7.958 1.455 20.808 1.00 98.81 161 HIS A CA 1
ATOM 1252 C C . HIS A 1 161 ? -8.286 0.044 21.292 1.00 98.81 161 HIS A C 1
ATOM 1254 O O . HIS A 1 161 ? -9.031 -0.083 22.261 1.00 98.81 161 HIS A O 1
ATOM 1260 N N . GLY A 1 162 ? -7.684 -0.986 20.682 1.00 98.50 162 GLY A N 1
ATOM 1261 C CA . GLY A 1 162 ? -7.886 -2.376 21.092 1.00 98.50 162 GLY A CA 1
ATOM 1262 C C . GLY A 1 162 ? -7.526 -2.592 22.561 1.00 98.50 162 GLY A C 1
ATOM 1263 O O . GLY A 1 162 ? -8.353 -3.063 23.334 1.00 98.50 162 GLY A O 1
ATOM 1264 N N . ALA A 1 163 ? -6.343 -2.136 22.983 1.00 98.75 163 ALA A N 1
ATOM 1265 C CA . ALA A 1 163 ? -5.917 -2.246 24.375 1.00 98.75 163 ALA A CA 1
ATOM 1266 C C . ALA A 1 163 ? -6.842 -1.486 25.340 1.00 98.75 163 ALA A C 1
ATOM 1268 O O . ALA A 1 163 ? -7.141 -1.986 26.421 1.00 98.75 163 ALA A O 1
ATOM 1269 N N . THR A 1 164 ? -7.322 -0.296 24.964 1.00 98.75 164 THR A N 1
ATOM 1270 C CA . THR A 1 164 ? -8.241 0.478 25.814 1.00 98.75 164 THR A CA 1
ATOM 1271 C C . THR A 1 164 ? -9.571 -0.240 25.998 1.00 98.75 164 THR A C 1
ATOM 1273 O O . THR A 1 164 ? -10.066 -0.289 27.120 1.00 98.75 164 THR A O 1
ATOM 1276 N N . VAL A 1 165 ? -10.148 -0.793 24.925 1.00 98.75 165 VAL A N 1
ATOM 1277 C CA . VAL A 1 165 ? -11.413 -1.540 25.001 1.00 98.75 165 VAL A CA 1
ATOM 1278 C C . VAL A 1 165 ? -11.260 -2.727 25.947 1.00 98.75 165 VAL A C 1
ATOM 1280 O O . VAL A 1 165 ? -11.994 -2.804 26.926 1.00 98.75 165 VAL A O 1
ATOM 1283 N N . GLU A 1 166 ? -10.243 -3.565 25.731 1.00 98.69 166 GLU A N 1
ATOM 1284 C CA . GLU A 1 166 ? -9.996 -4.762 26.547 1.00 98.69 166 GLU A CA 1
ATOM 1285 C C . GLU A 1 166 ? -9.737 -4.445 28.032 1.00 98.69 166 GLU A C 1
ATOM 1287 O O . GLU A 1 166 ? -10.094 -5.227 28.906 1.00 98.69 166 GLU A O 1
ATOM 1292 N N . ASN A 1 167 ? -9.159 -3.280 28.348 1.00 98.69 167 ASN A N 1
ATOM 1293 C CA . ASN A 1 167 ? -8.861 -2.873 29.730 1.00 98.69 167 ASN A CA 1
ATOM 1294 C C . ASN A 1 167 ? -9.941 -1.979 30.361 1.00 98.69 167 ASN A C 1
ATOM 1296 O O . ASN A 1 167 ? -9.753 -1.461 31.462 1.00 98.69 167 ASN A O 1
ATOM 1300 N N . THR A 1 168 ? -11.064 -1.767 29.675 1.00 98.62 168 THR A N 1
ATOM 1301 C CA . THR A 1 168 ? -12.216 -1.028 30.216 1.00 98.62 168 THR A CA 1
ATOM 1302 C C . THR A 1 168 ? -13.529 -1.784 30.046 1.00 98.62 168 THR A C 1
ATOM 1304 O O . THR A 1 168 ? -14.595 -1.171 30.135 1.00 98.62 168 THR A O 1
ATOM 1307 N N . LEU A 1 169 ? -13.450 -3.101 29.819 1.00 98.75 169 LEU A N 1
ATOM 1308 C CA . LEU A 1 169 ? -14.601 -3.997 29.772 1.00 98.75 169 LEU A CA 1
ATOM 1309 C C . LEU A 1 169 ? -15.418 -3.915 31.066 1.00 98.75 169 LEU A C 1
ATOM 1311 O O . LEU A 1 169 ? -14.867 -3.739 32.156 1.00 98.75 169 LEU A O 1
ATOM 1315 N N . PHE A 1 170 ? -16.732 -4.057 30.935 1.00 98.50 170 PHE A N 1
ATOM 1316 C CA . PHE A 1 170 ? -17.578 -4.390 32.073 1.00 98.50 170 PHE A CA 1
ATOM 1317 C C . PHE A 1 170 ? -17.419 -5.872 32.434 1.00 98.50 170 PHE A C 1
ATOM 1319 O O . PHE A 1 170 ? -17.046 -6.703 31.604 1.00 98.50 170 PHE A O 1
ATOM 1326 N N . GLU A 1 171 ? -17.686 -6.205 33.694 1.00 97.62 171 GLU A N 1
ATOM 1327 C CA . GLU A 1 171 ? -17.756 -7.594 34.143 1.00 97.62 171 GLU A CA 1
ATOM 1328 C C . GLU A 1 171 ? -19.148 -8.157 33.819 1.00 97.62 171 GLU A C 1
ATOM 1330 O O . GLU A 1 171 ? -20.064 -8.099 34.635 1.00 97.62 171 GLU A O 1
ATOM 1335 N N . ASP A 1 172 ? -19.304 -8.676 32.599 1.00 96.56 172 ASP A N 1
ATOM 1336 C CA . ASP A 1 172 ? -20.581 -9.188 32.072 1.00 96.56 172 ASP A CA 1
ATOM 1337 C C . ASP A 1 172 ? -20.727 -10.727 32.224 1.00 96.56 172 ASP A C 1
ATOM 1339 O O . ASP A 1 172 ? -21.628 -11.349 31.656 1.00 96.56 172 ASP A O 1
ATOM 1343 N N . GLY A 1 173 ? -19.833 -11.377 32.981 1.00 96.25 173 GLY A N 1
ATOM 1344 C CA . GLY A 1 173 ? -19.895 -12.807 33.301 1.00 96.25 173 GLY A CA 1
ATOM 1345 C C . GLY A 1 173 ? -18.791 -13.272 34.259 1.00 96.25 173 GLY A C 1
ATOM 1346 O O . GLY A 1 173 ? -17.765 -12.618 34.391 1.00 96.25 173 GLY A O 1
ATOM 1347 N N . ASP A 1 174 ? -18.971 -14.443 34.878 1.00 96.00 174 ASP A N 1
ATOM 1348 C CA . ASP A 1 174 ? -18.122 -14.931 35.991 1.00 96.00 174 ASP A CA 1
ATOM 1349 C C . ASP A 1 174 ? -16.767 -15.539 35.562 1.00 96.00 174 ASP A C 1
ATOM 1351 O O . ASP A 1 174 ? -15.988 -16.044 36.375 1.00 96.00 174 ASP A O 1
ATOM 1355 N N . GLY A 1 175 ? -16.502 -15.600 34.257 1.00 95.44 175 GLY A N 1
ATOM 1356 C CA . GLY A 1 175 ? -15.313 -16.247 33.715 1.00 95.44 175 GLY A CA 1
ATOM 1357 C C . GLY A 1 175 ? -14.090 -15.335 33.755 1.00 95.44 175 GLY A C 1
ATOM 1358 O O . GLY A 1 175 ? -14.114 -14.246 33.197 1.00 95.44 175 GLY A O 1
ATOM 1359 N N . ALA A 1 176 ? -12.961 -15.832 34.271 1.00 95.69 176 ALA A N 1
ATOM 1360 C CA . ALA A 1 176 ? -11.677 -15.120 34.180 1.00 95.69 176 ALA A CA 1
ATOM 1361 C C . ALA A 1 176 ? -11.217 -14.872 32.724 1.00 95.69 176 ALA A C 1
ATOM 1363 O O . ALA A 1 176 ? -10.419 -13.978 32.461 1.00 95.69 176 ALA A O 1
ATOM 1364 N N . ASN A 1 177 ? -11.710 -15.675 31.772 1.00 96.81 177 ASN A N 1
ATOM 1365 C CA . ASN A 1 177 ? -11.606 -15.393 30.345 1.00 96.81 177 ASN A CA 1
ATOM 1366 C C . ASN A 1 177 ? -12.878 -14.660 29.889 1.00 96.81 177 ASN A C 1
ATOM 1368 O O . ASN A 1 177 ? -13.951 -15.264 29.803 1.00 96.81 177 ASN A O 1
ATOM 1372 N N . THR A 1 178 ? -12.726 -13.377 29.576 1.00 97.75 178 THR A N 1
ATOM 1373 C CA . THR A 1 178 ? -13.828 -12.435 29.351 1.00 97.75 178 THR A CA 1
ATOM 1374 C C . THR A 1 178 ? -14.480 -12.546 27.970 1.00 97.75 178 THR A C 1
ATOM 1376 O O . THR A 1 178 ? -15.580 -12.037 27.786 1.00 97.75 178 THR A O 1
ATOM 1379 N N . PHE A 1 179 ? -13.900 -13.272 27.001 1.00 97.75 179 PHE A N 1
ATOM 1380 C CA . PHE A 1 179 ? -14.445 -13.341 25.631 1.00 97.75 179 PHE A CA 1
ATOM 1381 C C . PHE A 1 179 ? -15.856 -13.944 25.551 1.00 97.75 179 PHE A C 1
ATOM 1383 O O . PHE A 1 179 ? -16.595 -13.666 24.610 1.00 97.75 179 PHE A O 1
ATOM 1390 N N . ARG A 1 180 ? -16.234 -14.799 26.511 1.00 97.56 180 ARG A N 1
ATOM 1391 C CA . ARG A 1 180 ? -17.574 -15.414 26.557 1.00 97.56 180 ARG A CA 1
ATOM 1392 C C . ARG A 1 180 ? -18.649 -14.482 27.112 1.00 97.56 180 ARG A C 1
ATOM 1394 O O . ARG A 1 180 ? -19.825 -14.775 26.932 1.00 97.56 180 ARG A O 1
ATOM 1401 N N . ALA A 1 181 ? -18.254 -13.392 27.763 1.00 97.75 181 ALA A N 1
ATOM 1402 C CA . ALA A 1 181 ? -19.148 -12.409 28.364 1.00 97.75 181 ALA A CA 1
ATOM 1403 C C . ALA A 1 181 ? -19.619 -11.344 27.351 1.00 97.75 181 ALA A C 1
ATOM 1405 O O . ALA A 1 181 ? -19.941 -10.225 27.721 1.00 97.75 181 ALA A O 1
ATOM 1406 N N . PHE A 1 182 ? -19.650 -11.680 26.058 1.00 98.50 182 PHE A N 1
ATOM 1407 C CA . PHE A 1 182 ? -20.120 -10.798 24.994 1.00 98.50 182 PHE A CA 1
ATOM 1408 C C . PHE A 1 182 ? -21.174 -11.505 24.147 1.00 98.50 182 PHE A C 1
ATOM 1410 O O . PHE A 1 182 ? -20.990 -12.648 23.719 1.00 98.50 182 PHE A O 1
ATOM 1417 N N . ASN A 1 183 ? -22.260 -10.799 23.847 1.00 98.19 183 ASN A N 1
ATOM 1418 C CA . ASN A 1 183 ? -23.294 -11.254 22.934 1.00 98.19 183 ASN A CA 1
ATOM 1419 C C . ASN A 1 183 ? -23.397 -10.297 21.730 1.00 98.19 183 ASN A C 1
ATOM 1421 O O . ASN A 1 183 ? -23.680 -9.115 21.920 1.00 98.19 183 ASN A O 1
ATOM 1425 N N . PRO A 1 184 ? -23.266 -10.782 20.478 1.00 98.44 184 PRO A N 1
ATOM 1426 C CA . PRO A 1 184 ? -23.402 -9.946 19.282 1.00 98.44 184 PRO A CA 1
ATOM 1427 C C . PRO A 1 184 ? -24.718 -9.159 19.163 1.00 98.44 184 PRO A C 1
ATOM 1429 O O . PRO A 1 184 ? -24.769 -8.199 18.397 1.00 98.44 184 PRO A O 1
ATOM 1432 N N . THR A 1 185 ? -25.780 -9.562 19.871 1.00 98.31 185 THR A N 1
ATOM 1433 C CA . THR A 1 185 ? -27.090 -8.892 19.839 1.00 98.31 185 THR A CA 1
ATOM 1434 C C . THR A 1 185 ? -27.392 -8.046 21.081 1.00 98.31 185 THR A C 1
ATOM 1436 O O . THR A 1 185 ? -28.532 -7.603 21.220 1.00 98.31 185 THR A O 1
ATOM 1439 N N . GLN A 1 186 ? -26.439 -7.848 22.002 1.00 98.38 186 GLN A N 1
ATOM 1440 C CA . GLN A 1 186 ? -26.655 -7.005 23.187 1.00 98.38 186 GLN A CA 1
ATOM 1441 C C . GLN A 1 186 ? -26.800 -5.521 22.812 1.00 98.38 186 GLN A C 1
ATOM 1443 O O . GLN A 1 186 ? -26.229 -5.064 21.819 1.00 98.38 186 GLN A O 1
ATOM 1448 N N . ALA A 1 187 ? -27.574 -4.767 23.596 1.00 98.44 187 ALA A N 1
ATOM 1449 C CA . ALA A 1 187 ? -27.797 -3.340 23.350 1.00 98.44 187 ALA A CA 1
ATOM 1450 C C . ALA A 1 187 ? -26.732 -2.466 24.033 1.00 98.44 187 ALA A C 1
ATOM 1452 O O . ALA A 1 187 ? -26.427 -1.363 23.573 1.00 98.44 187 ALA A O 1
ATOM 1453 N N . GLU A 1 188 ? -26.184 -2.962 25.137 1.00 98.38 188 GLU A N 1
ATOM 1454 C CA . GLU A 1 188 ? -25.239 -2.296 26.014 1.00 98.38 188 GLU A CA 1
ATOM 1455 C C . GLU A 1 188 ? -23.831 -2.274 25.409 1.00 98.38 188 GLU A C 1
ATOM 1457 O O . GLU A 1 188 ? -23.371 -3.227 24.773 1.00 98.38 188 GLU A O 1
ATOM 1462 N N . GLU A 1 189 ? -23.102 -1.182 25.641 1.00 97.81 189 GLU A N 1
ATOM 1463 C CA . GLU A 1 189 ? -21.679 -1.150 25.322 1.00 97.81 189 GLU A CA 1
ATOM 1464 C C . GLU A 1 189 ? -20.900 -2.097 26.242 1.00 97.81 189 GLU A C 1
ATOM 1466 O O . GLU A 1 189 ? -21.033 -2.024 27.453 1.00 97.81 189 GLU A O 1
ATOM 1471 N N . THR A 1 190 ? -20.043 -2.945 25.672 1.00 98.62 190 THR A N 1
ATOM 1472 C CA . THR A 1 190 ? -19.252 -3.931 26.440 1.00 98.62 190 THR A CA 1
ATOM 1473 C C . THR A 1 190 ? -18.101 -3.314 27.252 1.00 98.62 190 THR A C 1
ATOM 1475 O O . THR A 1 190 ? -17.474 -3.985 28.061 1.00 98.62 190 THR A O 1
ATOM 1478 N N . TYR A 1 191 ? -17.801 -2.026 27.045 1.00 98.75 191 TYR A N 1
ATOM 1479 C CA . TYR A 1 191 ? -16.719 -1.313 27.725 1.00 98.75 191 TYR A CA 1
ATOM 1480 C C . TYR A 1 191 ? -17.135 0.113 28.103 1.00 98.75 191 TYR A C 1
ATOM 1482 O O . TYR A 1 191 ? -17.855 0.780 27.350 1.00 98.75 191 TYR A O 1
ATOM 1490 N N . SER A 1 192 ? -16.611 0.610 29.226 1.00 98.69 192 SER A N 1
ATOM 1491 C CA . SER A 1 192 ? -16.917 1.934 29.775 1.00 98.69 192 SER A CA 1
ATOM 1492 C C . SER A 1 192 ? -16.168 3.052 29.047 1.00 98.69 192 SER A C 1
ATOM 1494 O O . SER A 1 192 ? -14.979 3.304 29.283 1.00 98.69 192 SER A O 1
ATOM 1496 N N . MET A 1 193 ? -16.886 3.816 28.216 1.00 98.62 193 MET A N 1
ATOM 1497 C CA . MET A 1 193 ? -16.307 4.995 27.555 1.00 98.62 193 MET A CA 1
ATOM 1498 C C . MET A 1 193 ? -15.895 6.086 28.549 1.00 98.62 193 MET A C 1
ATOM 1500 O O . MET A 1 193 ? -14.929 6.806 28.309 1.00 98.62 193 MET A O 1
ATOM 1504 N N . VAL A 1 194 ? -16.616 6.218 29.665 1.00 98.69 194 VAL A N 1
ATOM 1505 C CA . VAL A 1 194 ? -16.340 7.229 30.698 1.00 98.69 194 VAL A CA 1
ATOM 1506 C C . VAL A 1 194 ? -15.033 6.915 31.423 1.00 98.69 194 VAL A C 1
ATOM 1508 O O . VAL A 1 194 ? -14.202 7.807 31.601 1.00 98.69 194 VAL A O 1
ATOM 1511 N N . THR A 1 195 ? -14.811 5.648 31.785 1.00 98.69 195 THR A N 1
ATOM 1512 C CA . THR A 1 195 ? -13.561 5.204 32.420 1.00 98.69 195 THR A CA 1
ATOM 1513 C C . THR A 1 195 ? -12.386 5.369 31.462 1.00 98.69 195 THR A C 1
ATOM 1515 O O . THR A 1 195 ? -11.374 5.962 31.839 1.00 98.69 195 THR A O 1
ATOM 1518 N N . ALA A 1 196 ? -12.543 4.938 30.205 1.00 98.69 196 ALA A N 1
ATOM 1519 C CA . ALA A 1 196 ? -11.533 5.122 29.165 1.00 98.69 196 ALA A CA 1
ATOM 1520 C C . ALA A 1 196 ? -11.197 6.606 28.943 1.00 98.69 196 ALA A C 1
ATOM 1522 O O . ALA A 1 196 ? -10.027 6.986 28.885 1.00 98.69 196 ALA A O 1
ATOM 1523 N N . ASN A 1 197 ? -12.219 7.463 28.854 1.00 98.75 197 ASN A N 1
ATOM 1524 C CA . ASN A 1 197 ? -12.045 8.899 28.680 1.00 98.75 197 ASN A CA 1
ATOM 1525 C C . ASN A 1 197 ? -11.290 9.524 29.858 1.00 98.75 197 ASN A C 1
ATOM 1527 O O . ASN A 1 197 ? -10.337 10.271 29.638 1.00 98.75 197 ASN A O 1
ATOM 1531 N N . ARG A 1 198 ? -11.680 9.201 31.096 1.00 98.69 198 ARG A N 1
ATOM 1532 C CA . ARG A 1 198 ? -11.006 9.705 32.295 1.00 98.69 198 ARG A CA 1
ATOM 1533 C C . ARG A 1 198 ? -9.545 9.265 32.329 1.00 98.69 198 ARG A C 1
ATOM 1535 O O . ARG A 1 198 ? -8.683 10.115 32.531 1.00 98.69 198 ARG A O 1
ATOM 1542 N N . PHE A 1 199 ? -9.278 7.979 32.095 1.00 98.75 199 PHE A N 1
ATOM 1543 C CA . PHE A 1 199 ? -7.922 7.433 32.058 1.00 98.75 199 PHE A CA 1
ATOM 1544 C C . PHE A 1 199 ? -7.045 8.214 31.075 1.00 98.75 199 PHE A C 1
ATOM 1546 O O . PHE A 1 199 ? -6.046 8.804 31.476 1.00 98.75 199 PHE A O 1
ATOM 1553 N N . TRP A 1 200 ? -7.457 8.319 29.809 1.00 98.69 200 TRP A N 1
ATOM 1554 C CA . TRP A 1 200 ? -6.662 9.019 28.798 1.00 98.69 200 TRP A CA 1
ATOM 1555 C C . TRP A 1 200 ? -6.562 10.526 29.040 1.00 98.69 200 TRP A C 1
ATOM 1557 O O . TRP A 1 200 ? -5.507 11.104 28.802 1.00 98.69 200 TRP A O 1
ATOM 1567 N N . SER A 1 201 ? -7.601 11.160 29.588 1.00 98.56 201 SER A N 1
ATOM 1568 C CA . SER A 1 201 ? -7.547 12.584 29.940 1.00 98.56 201 SER A CA 1
ATOM 1569 C C . SER A 1 201 ? -6.517 12.850 31.036 1.00 98.56 201 SER A C 1
ATOM 1571 O O . SER A 1 201 ? -5.822 13.858 30.992 1.00 98.56 201 SER A O 1
ATOM 1573 N N . GLN A 1 202 ? -6.387 11.942 32.007 1.00 98.56 202 GLN A N 1
ATOM 1574 C CA . GLN A 1 202 ? -5.398 12.057 33.079 1.00 98.56 202 GLN A CA 1
ATOM 1575 C C . GLN A 1 202 ? -3.984 11.690 32.613 1.00 98.56 202 GLN A C 1
ATOM 1577 O O . GLN A 1 202 ? -3.028 12.347 33.013 1.00 98.56 202 GLN A O 1
ATOM 1582 N N . ILE A 1 203 ? -3.846 10.658 31.775 1.00 98.50 203 ILE A N 1
ATOM 1583 C CA . ILE A 1 203 ? -2.544 10.136 31.336 1.00 98.50 203 ILE A CA 1
ATOM 1584 C C . ILE A 1 203 ? -1.938 10.957 30.192 1.00 98.50 203 ILE A C 1
ATOM 1586 O O . ILE A 1 203 ? -0.743 11.232 30.200 1.00 98.50 203 ILE A O 1
ATOM 1590 N N . PHE A 1 204 ? -2.745 11.345 29.204 1.00 97.88 204 PHE A N 1
ATOM 1591 C CA . PHE A 1 204 ? -2.289 11.991 27.969 1.00 97.88 204 PHE A CA 1
ATOM 1592 C C . PHE A 1 204 ? -2.805 13.433 27.811 1.00 97.88 204 PHE A C 1
ATOM 1594 O O . PHE A 1 204 ? -2.521 14.096 26.817 1.00 97.88 204 PHE A O 1
ATOM 1601 N N . GLY A 1 205 ? -3.578 13.941 28.777 1.00 98.38 205 GLY A N 1
ATOM 1602 C CA . GLY A 1 205 ? -4.129 15.303 28.771 1.00 98.38 205 GLY A CA 1
ATOM 1603 C C . GLY A 1 205 ? -5.355 15.497 27.870 1.00 98.38 205 GLY A C 1
ATOM 1604 O O . GLY A 1 205 ? -6.094 16.464 28.040 1.00 98.38 205 GLY A O 1
ATOM 1605 N N . VAL A 1 206 ? -5.607 14.575 26.936 1.00 97.56 206 VAL A N 1
ATOM 1606 C CA . VAL A 1 206 ? -6.761 14.580 26.027 1.00 97.56 206 VAL A CA 1
ATOM 1607 C C . VAL A 1 206 ? -7.301 13.168 25.837 1.00 97.56 206 VAL A C 1
ATOM 1609 O O . VAL A 1 206 ? -6.557 12.190 25.877 1.00 97.56 206 VAL A O 1
ATOM 1612 N N . ALA A 1 207 ? -8.603 13.053 25.582 1.00 98.00 207 ALA A N 1
ATOM 1613 C CA . ALA A 1 207 ? -9.237 11.775 25.292 1.00 98.00 207 ALA A CA 1
ATOM 1614 C C . ALA A 1 207 ? -10.406 11.924 24.323 1.00 98.00 207 ALA A C 1
ATOM 1616 O O . ALA A 1 207 ? -11.095 12.945 24.287 1.00 98.00 207 ALA A O 1
ATOM 1617 N N . PHE A 1 208 ? -10.687 10.854 23.580 1.00 98.44 208 PHE A N 1
ATOM 1618 C CA . PHE A 1 208 ? -11.943 10.750 22.851 1.00 98.44 208 PHE A CA 1
ATOM 1619 C C . PHE A 1 208 ? -13.114 10.725 23.837 1.00 98.44 208 PHE A C 1
ATOM 1621 O O . PHE A 1 208 ? -13.071 10.026 24.846 1.00 98.44 208 PHE A O 1
ATOM 1628 N N . SER A 1 209 ? -14.178 11.460 23.528 1.00 98.00 209 SER A N 1
ATOM 1629 C CA . SER A 1 209 ? -15.454 11.446 24.264 1.00 98.00 209 SER A CA 1
ATOM 1630 C C . SER A 1 209 ? -16.639 11.038 23.381 1.00 98.00 209 SER A C 1
ATOM 1632 O O . SER A 1 209 ? -17.743 10.825 23.868 1.00 98.00 209 SER A O 1
ATOM 1634 N N . ASN A 1 210 ? -16.414 10.887 22.071 1.00 98.62 210 ASN A N 1
ATOM 1635 C CA . ASN A 1 210 ? -17.423 10.503 21.093 1.00 98.62 210 ASN A CA 1
ATOM 1636 C C . ASN A 1 210 ? -16.943 9.281 20.297 1.00 98.62 210 ASN A C 1
ATOM 1638 O O . ASN A 1 210 ? -15.990 9.371 19.520 1.00 98.62 210 ASN A O 1
ATOM 1642 N N . LYS A 1 211 ? -17.631 8.143 20.462 1.00 98.44 211 LYS A N 1
ATOM 1643 C CA . LYS A 1 211 ? -17.273 6.882 19.791 1.00 98.44 211 LYS A CA 1
ATOM 1644 C C . LYS A 1 211 ? -17.362 6.974 18.265 1.00 98.44 211 LYS A C 1
ATOM 1646 O O . LYS A 1 211 ? -16.534 6.382 17.580 1.00 98.44 211 LYS A O 1
ATOM 1651 N N . ARG A 1 212 ? -18.318 7.728 17.708 1.00 98.50 212 ARG A N 1
ATOM 1652 C CA . ARG A 1 212 ? -18.454 7.882 16.245 1.00 98.50 212 ARG A CA 1
ATOM 1653 C C . ARG A 1 212 ? -17.273 8.654 15.658 1.00 98.50 212 ARG A C 1
ATOM 1655 O O . ARG A 1 212 ? -16.746 8.247 14.627 1.00 98.50 212 ARG A O 1
ATOM 1662 N N . TRP A 1 213 ? -16.849 9.730 16.325 1.00 98.69 213 TRP A N 1
ATOM 1663 C CA . TRP A 1 213 ? -15.652 10.481 15.937 1.00 98.69 213 TRP A CA 1
ATOM 1664 C C . TRP A 1 213 ? -14.397 9.611 16.011 1.00 98.69 213 TRP A C 1
ATOM 1666 O O . TRP A 1 213 ? -13.644 9.579 15.045 1.00 98.69 213 TRP A O 1
ATOM 1676 N N . LEU A 1 214 ? -14.220 8.850 17.099 1.00 98.62 214 LEU A N 1
ATOM 1677 C CA . LEU A 1 214 ? -13.091 7.928 17.261 1.00 98.62 214 LEU A CA 1
ATOM 1678 C C . LEU A 1 214 ? -12.961 6.987 16.054 1.00 98.62 214 LEU A C 1
ATOM 1680 O O . LEU A 1 214 ? -11.916 6.953 15.410 1.00 98.62 214 LEU A O 1
ATOM 1684 N N . HIS A 1 215 ? -14.032 6.275 15.694 1.00 98.75 215 HIS A N 1
ATOM 1685 C CA . HIS A 1 215 ? -13.983 5.301 14.597 1.00 98.75 215 HIS A CA 1
ATOM 1686 C C . HIS A 1 215 ? -13.833 5.965 13.221 1.00 98.75 215 HIS A C 1
ATOM 1688 O O . HIS A 1 215 ? -13.168 5.421 12.341 1.00 98.75 215 HIS A O 1
ATOM 1694 N N . PHE A 1 216 ? -14.405 7.159 13.021 1.00 98.75 216 PHE A N 1
ATOM 1695 C CA . PHE A 1 216 ? -14.145 7.933 11.807 1.00 98.75 216 PHE A CA 1
ATOM 1696 C C . PHE A 1 216 ? -12.676 8.366 11.719 1.00 98.75 216 PHE A C 1
ATOM 1698 O O . PHE A 1 216 ? -12.079 8.277 10.650 1.00 98.75 216 PHE A O 1
ATOM 1705 N N . PHE A 1 217 ? -12.068 8.782 12.831 1.00 98.69 217 PHE A N 1
ATOM 1706 C CA . PHE A 1 217 ? -10.662 9.172 12.877 1.00 98.69 217 PHE A CA 1
ATOM 1707 C C . PHE A 1 217 ? -9.725 7.988 12.589 1.00 98.69 217 PHE A C 1
ATOM 1709 O O . PHE A 1 217 ? -8.760 8.139 11.842 1.00 98.69 217 PHE A O 1
ATOM 1716 N N . MET A 1 218 ? -10.062 6.788 13.082 1.00 98.69 218 MET A N 1
ATOM 1717 C CA . MET A 1 218 ? -9.351 5.545 12.745 1.00 98.69 218 MET A CA 1
ATOM 1718 C C . MET A 1 218 ? -9.397 5.207 11.249 1.00 98.69 218 MET A C 1
ATOM 1720 O O . MET A 1 218 ? -8.454 4.612 10.736 1.00 98.69 218 MET A O 1
ATOM 1724 N N . LEU A 1 219 ? -10.460 5.596 10.536 1.00 98.69 219 LEU A N 1
ATOM 1725 C CA . LEU A 1 219 ? -10.507 5.521 9.073 1.00 98.69 219 LEU A CA 1
ATOM 1726 C C . LEU A 1 219 ? -9.664 6.636 8.445 1.00 98.69 219 LEU A C 1
ATOM 1728 O O . LEU A 1 219 ? -8.866 6.382 7.547 1.00 98.69 219 LEU A O 1
ATOM 1732 N N . PHE A 1 220 ? -9.841 7.872 8.912 1.00 98.81 220 PHE A N 1
ATOM 1733 C CA . PHE A 1 220 ? -9.260 9.069 8.311 1.00 98.81 220 PHE A CA 1
ATOM 1734 C C . PHE A 1 220 ? -7.728 9.048 8.279 1.00 98.81 220 PHE A C 1
ATOM 1736 O O . PHE A 1 220 ? -7.147 9.348 7.237 1.00 98.81 220 PHE A O 1
ATOM 1743 N N . VAL A 1 221 ? -7.074 8.684 9.387 1.00 98.75 221 VAL A N 1
ATOM 1744 C CA . VAL A 1 221 ? -5.607 8.742 9.531 1.00 98.75 221 VAL A CA 1
ATOM 1745 C C . VAL A 1 221 ? -4.861 7.878 8.499 1.00 98.75 221 VAL A C 1
ATOM 1747 O O . VAL A 1 221 ? -4.093 8.446 7.717 1.00 98.75 221 VAL A O 1
ATOM 1750 N N . PRO A 1 222 ? -5.079 6.548 8.414 1.00 98.69 222 PRO A N 1
ATOM 1751 C CA . PRO A 1 222 ? -4.403 5.722 7.413 1.00 98.69 222 PRO A CA 1
ATOM 1752 C C . PRO A 1 222 ? -4.789 6.108 5.988 1.00 98.69 222 PRO A C 1
ATOM 1754 O O . PRO A 1 222 ? -3.920 6.199 5.124 1.00 98.69 222 PRO A O 1
ATOM 1757 N N . VAL A 1 223 ? -6.080 6.356 5.733 1.00 98.81 223 VAL A N 1
ATOM 1758 C CA . VAL A 1 223 ? -6.569 6.672 4.383 1.00 98.81 223 VAL A CA 1
ATOM 1759 C C . VAL A 1 223 ? -5.895 7.940 3.869 1.00 98.81 223 VAL A C 1
ATOM 1761 O O . VAL A 1 223 ? -5.335 7.934 2.776 1.00 98.81 223 VAL A O 1
ATOM 1764 N N . THR A 1 224 ? -5.868 8.999 4.676 1.00 98.88 224 THR A N 1
ATOM 1765 C CA . THR A 1 224 ? -5.224 10.266 4.307 1.00 98.88 224 THR A CA 1
ATOM 1766 C C . THR A 1 224 ? -3.722 10.092 4.115 1.00 98.88 224 THR A C 1
ATOM 1768 O O . THR A 1 224 ? -3.189 10.583 3.125 1.00 98.88 224 THR A O 1
ATOM 1771 N N . GLY A 1 225 ? -3.041 9.351 4.997 1.00 98.69 225 GLY A N 1
ATOM 1772 C CA . GLY A 1 225 ? -1.608 9.077 4.853 1.00 98.69 225 GL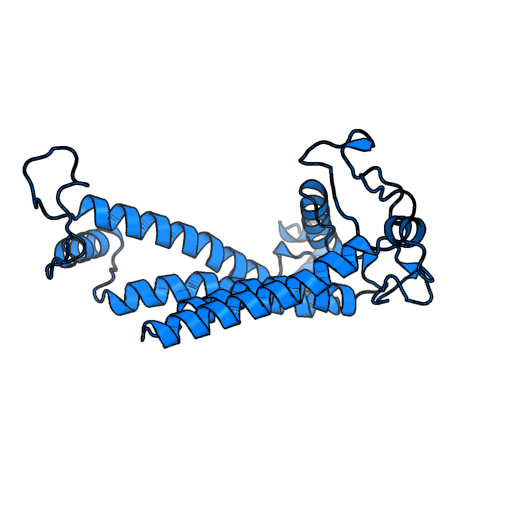Y A CA 1
ATOM 1773 C C . GLY A 1 225 ? -1.261 8.421 3.516 1.00 98.69 225 GLY A C 1
ATOM 1774 O O . GLY A 1 225 ? -0.384 8.897 2.797 1.00 98.69 225 GLY A O 1
ATOM 1775 N N . LEU A 1 226 ? -1.988 7.367 3.140 1.00 98.81 226 LEU A N 1
ATOM 1776 C CA . LEU A 1 226 ? -1.778 6.671 1.867 1.00 98.81 226 LEU A CA 1
ATOM 1777 C C . LEU A 1 226 ? -2.093 7.559 0.650 1.00 98.81 226 LEU A C 1
ATOM 1779 O O . LEU A 1 226 ? -1.405 7.481 -0.365 1.00 98.81 226 LEU A O 1
ATOM 1783 N N . TRP A 1 227 ? -3.102 8.429 0.743 1.00 98.88 227 TRP A N 1
ATOM 1784 C CA . TRP A 1 227 ? -3.366 9.422 -0.302 1.00 98.88 227 TRP A CA 1
ATOM 1785 C C . TRP A 1 227 ? -2.231 10.439 -0.435 1.00 98.88 227 TRP A C 1
ATOM 1787 O O . TRP A 1 227 ? -1.848 10.776 -1.554 1.00 98.88 227 TRP A O 1
ATOM 1797 N N . MET A 1 228 ? -1.669 10.912 0.682 1.00 98.81 228 MET A N 1
ATOM 1798 C CA . MET A 1 228 ? -0.544 11.846 0.649 1.00 98.81 228 MET A CA 1
ATOM 1799 C C . MET A 1 228 ? 0.682 11.209 0.000 1.00 98.81 228 MET A C 1
ATOM 1801 O O . MET A 1 228 ? 1.264 11.817 -0.893 1.00 98.81 228 MET A O 1
ATOM 1805 N N . SER A 1 229 ? 1.039 9.973 0.362 1.00 98.81 229 SER A N 1
ATOM 1806 C CA . SER A 1 229 ? 2.180 9.297 -0.268 1.00 98.81 229 SER A CA 1
ATOM 1807 C C . SER A 1 229 ? 1.973 9.091 -1.771 1.00 98.81 229 SER A C 1
ATOM 1809 O O . SER A 1 229 ? 2.894 9.354 -2.546 1.00 98.81 229 SER A O 1
ATOM 1811 N N . ALA A 1 230 ? 0.761 8.716 -2.197 1.00 98.81 230 ALA A N 1
ATOM 1812 C CA . ALA A 1 230 ? 0.413 8.586 -3.610 1.00 98.81 230 ALA A CA 1
ATOM 1813 C C . ALA A 1 230 ? 0.612 9.903 -4.382 1.00 98.81 230 ALA A C 1
ATOM 1815 O O . ALA A 1 230 ? 1.185 9.888 -5.470 1.00 98.81 230 ALA A O 1
ATOM 1816 N N . LEU A 1 231 ? 0.213 11.047 -3.812 1.00 98.75 231 LEU A N 1
ATOM 1817 C CA . LEU A 1 231 ? 0.428 12.361 -4.434 1.00 98.75 231 LEU A CA 1
ATOM 1818 C C . LEU A 1 231 ? 1.914 12.666 -4.650 1.00 98.75 231 LEU A C 1
ATOM 1820 O O . LEU A 1 231 ? 2.296 13.119 -5.728 1.00 98.75 231 LEU A O 1
ATOM 1824 N N . GLY A 1 232 ? 2.769 12.388 -3.665 1.00 98.62 232 GLY A N 1
ATOM 1825 C CA . GLY A 1 232 ? 4.201 12.618 -3.843 1.00 98.62 232 GLY A CA 1
ATOM 1826 C C . GLY A 1 232 ? 4.830 1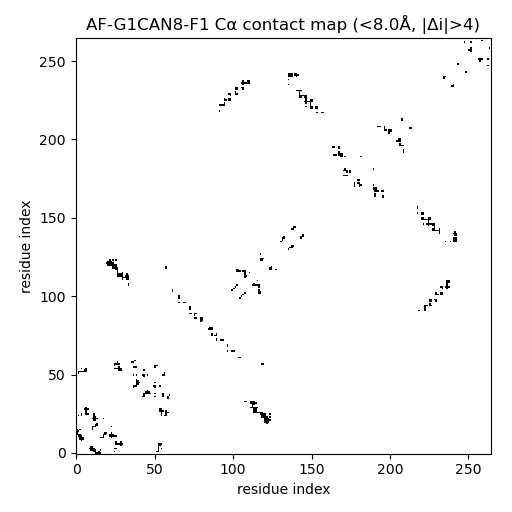1.680 -4.884 1.00 98.62 232 GLY A C 1
ATOM 1827 O O . GLY A 1 232 ? 5.683 12.123 -5.649 1.00 98.62 232 GLY A O 1
ATOM 1828 N N . VAL A 1 233 ? 4.353 10.433 -5.004 1.00 98.81 233 VAL A N 1
ATOM 1829 C CA . VAL A 1 233 ? 4.775 9.504 -6.072 1.00 98.81 233 VAL A CA 1
ATOM 1830 C C . VAL A 1 233 ? 4.401 10.029 -7.463 1.00 98.81 233 VAL A C 1
ATOM 1832 O O . VAL A 1 233 ? 5.197 9.898 -8.392 1.00 98.81 233 VAL A O 1
ATOM 1835 N N . VAL A 1 234 ? 3.240 10.678 -7.617 1.00 98.81 234 VAL A N 1
ATOM 1836 C CA . VAL A 1 234 ? 2.875 11.351 -8.878 1.00 98.81 234 VAL A CA 1
ATOM 1837 C C . VAL A 1 234 ? 3.886 12.450 -9.230 1.00 98.81 234 VAL A C 1
ATOM 1839 O O . VAL A 1 234 ? 4.285 12.555 -10.386 1.00 98.81 234 VAL A O 1
ATOM 1842 N N . GLY A 1 235 ? 4.369 13.222 -8.250 1.00 98.69 235 GLY A N 1
ATOM 1843 C CA . GLY A 1 235 ? 5.460 14.183 -8.466 1.00 98.69 235 GLY A CA 1
ATOM 1844 C C . GLY A 1 235 ? 6.761 13.506 -8.912 1.00 98.69 235 GLY A C 1
ATOM 1845 O O . GLY A 1 235 ? 7.394 13.933 -9.881 1.00 98.69 235 GLY A O 1
ATOM 1846 N N . LEU A 1 236 ? 7.119 12.387 -8.275 1.00 98.75 236 LEU A N 1
ATOM 1847 C CA . L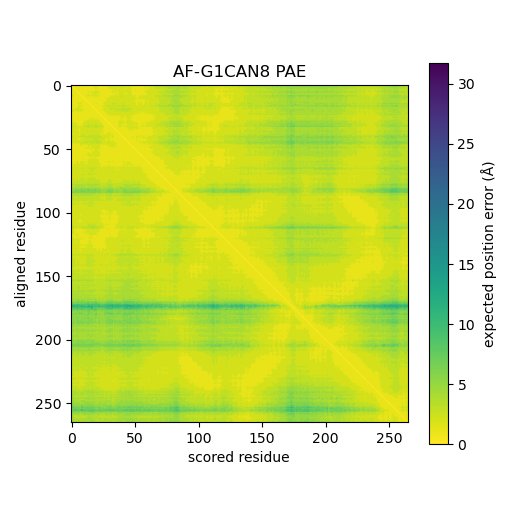EU A 1 236 ? 8.300 11.603 -8.648 1.00 98.75 236 LEU A CA 1
ATOM 1848 C C . LEU A 1 236 ? 8.212 10.988 -10.046 1.00 98.75 236 LEU A C 1
ATOM 1850 O O . LEU A 1 236 ? 9.253 10.796 -10.672 1.00 98.75 236 LEU A O 1
ATOM 1854 N N . ALA A 1 237 ? 7.009 10.735 -10.570 1.00 98.62 237 ALA A N 1
ATOM 1855 C CA . ALA A 1 237 ? 6.816 10.324 -11.961 1.00 98.62 237 ALA A CA 1
ATOM 1856 C C . ALA A 1 237 ? 7.452 11.330 -12.935 1.00 98.62 237 ALA A C 1
ATOM 1858 O O . ALA A 1 237 ? 7.996 10.938 -13.955 1.00 98.62 237 ALA A O 1
ATOM 1859 N N . LEU A 1 238 ? 7.441 12.617 -12.580 1.00 98.56 238 LEU A N 1
ATOM 1860 C CA . LEU A 1 238 ? 7.997 13.716 -13.373 1.00 98.56 238 LEU A CA 1
ATOM 1861 C C . LEU A 1 238 ? 9.386 14.156 -12.895 1.00 98.56 238 LEU A C 1
ATOM 1863 O O . LEU A 1 238 ? 9.870 15.212 -13.293 1.00 98.56 238 LEU A O 1
ATOM 1867 N N . ASN A 1 239 ? 10.018 13.389 -12.000 1.00 98.44 239 ASN A N 1
ATOM 1868 C 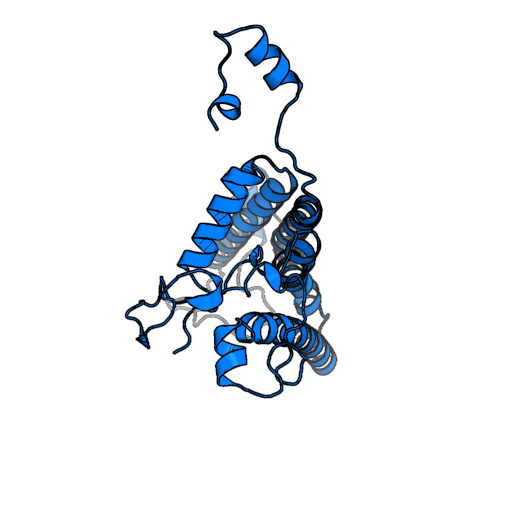CA . ASN A 1 239 ? 11.228 13.794 -11.283 1.00 98.44 239 ASN A CA 1
ATOM 1869 C C . ASN A 1 239 ? 11.085 15.122 -10.509 1.00 98.44 239 ASN A C 1
ATOM 1871 O O . ASN A 1 239 ? 12.094 15.734 -10.160 1.00 98.44 239 ASN A O 1
ATOM 1875 N N . LEU A 1 240 ? 9.856 15.534 -10.180 1.00 98.50 240 LEU A N 1
ATOM 1876 C CA . LEU A 1 240 ? 9.581 16.698 -9.343 1.00 98.50 240 LEU A CA 1
ATOM 1877 C C . LEU A 1 240 ? 9.761 16.306 -7.873 1.00 98.50 240 LEU A C 1
ATOM 1879 O O . LEU A 1 240 ? 8.843 15.827 -7.204 1.00 98.50 240 LEU A O 1
ATOM 1883 N N . ARG A 1 241 ? 11.004 16.429 -7.409 1.00 98.25 241 ARG A N 1
ATOM 1884 C CA . ARG A 1 241 ? 11.481 15.919 -6.121 1.00 98.25 241 ARG A CA 1
ATOM 1885 C C . ARG A 1 241 ? 11.570 17.043 -5.093 1.00 98.25 241 ARG A C 1
ATOM 1887 O O . ARG A 1 241 ? 11.837 18.187 -5.439 1.00 98.25 241 ARG A O 1
ATOM 1894 N N . ALA A 1 242 ? 11.452 16.677 -3.823 1.00 97.75 242 ALA A N 1
ATOM 1895 C CA . ALA A 1 242 ? 12.038 17.445 -2.730 1.00 97.75 242 ALA A CA 1
ATOM 1896 C C . ALA A 1 242 ? 13.442 16.873 -2.494 1.00 97.75 242 ALA A C 1
ATOM 1898 O O . ALA A 1 242 ? 13.642 16.103 -1.561 1.00 97.75 242 ALA A O 1
ATOM 1899 N N . TYR A 1 243 ? 14.348 17.109 -3.447 1.00 98.25 243 TYR A N 1
ATOM 1900 C CA . TYR A 1 243 ? 15.668 16.478 -3.431 1.00 98.25 243 TYR A CA 1
ATOM 1901 C C . TYR A 1 243 ? 16.632 17.238 -2.530 1.00 98.25 243 TYR A C 1
ATOM 1903 O O . TYR A 1 243 ? 17.352 16.614 -1.751 1.00 98.25 243 TYR A O 1
ATOM 1911 N N . ASP A 1 244 ? 16.596 18.567 -2.630 1.00 97.44 244 ASP A N 1
ATOM 1912 C CA . ASP A 1 244 ? 17.543 19.458 -1.996 1.00 97.44 244 ASP A CA 1
ATOM 1913 C C . ASP A 1 244 ? 16.895 20.608 -1.217 1.00 97.44 244 ASP A C 1
ATOM 1915 O O . ASP A 1 244 ? 15.749 21.013 -1.433 1.00 97.44 244 ASP A O 1
ATOM 1919 N N . PHE A 1 245 ? 17.670 21.151 -0.280 1.00 98.50 245 PHE A N 1
ATOM 1920 C CA . PHE A 1 245 ? 17.418 22.460 0.301 1.00 98.50 245 PHE A CA 1
ATOM 1921 C C . PHE A 1 245 ? 18.465 23.433 -0.230 1.00 98.50 245 PHE A C 1
ATOM 1923 O O . PHE A 1 245 ? 19.591 23.459 0.255 1.00 98.50 245 PHE A O 1
ATOM 1930 N N . VAL A 1 246 ? 18.082 24.287 -1.181 1.00 98.50 246 VAL A N 1
ATOM 1931 C CA . VAL A 1 246 ? 19.001 25.234 -1.845 1.00 98.50 246 VAL A CA 1
ATOM 1932 C C . VAL A 1 246 ? 19.808 26.085 -0.852 1.00 98.50 246 VAL A C 1
ATOM 1934 O O . VAL A 1 246 ? 20.982 26.353 -1.076 1.00 98.50 246 VAL A O 1
ATOM 1937 N N . SER A 1 247 ? 19.218 26.480 0.280 1.00 98.44 247 SER A N 1
ATOM 1938 C CA . SER A 1 247 ? 19.935 27.228 1.322 1.00 98.44 247 SER A CA 1
ATOM 1939 C C . SER A 1 247 ? 21.029 26.416 2.027 1.00 98.44 247 SER A C 1
ATOM 1941 O O . SER A 1 247 ? 22.039 26.995 2.422 1.00 98.44 247 SER A O 1
ATOM 1943 N N . GLN A 1 248 ? 20.848 25.100 2.187 1.00 98.50 248 GLN A N 1
ATOM 1944 C CA . GLN A 1 248 ? 21.883 24.200 2.706 1.00 98.50 248 GLN A CA 1
ATOM 1945 C C . GLN A 1 248 ? 23.002 24.028 1.677 1.00 98.50 248 GLN A C 1
ATOM 1947 O O . GLN A 1 248 ? 24.164 24.137 2.048 1.00 98.50 248 GLN A O 1
ATOM 1952 N N . GLU A 1 249 ? 22.656 23.838 0.399 1.00 98.44 249 GLU A N 1
ATOM 1953 C CA . GLU A 1 249 ? 23.633 23.666 -0.689 1.00 98.44 249 GLU A CA 1
ATOM 1954 C C . GLU A 1 249 ? 24.541 24.886 -0.853 1.00 98.44 249 GLU A C 1
ATOM 1956 O O . GLU A 1 249 ? 25.759 24.749 -0.930 1.00 98.44 249 GLU A O 1
ATOM 1961 N N . ILE A 1 250 ? 23.963 26.093 -0.844 1.00 98.50 250 ILE A N 1
ATOM 1962 C CA . ILE A 1 250 ? 24.737 27.340 -0.931 1.00 98.50 250 ILE A CA 1
ATOM 1963 C C . ILE A 1 250 ? 25.719 27.433 0.238 1.00 98.50 250 ILE A C 1
ATOM 1965 O O . ILE A 1 250 ? 26.900 27.701 0.033 1.00 98.50 250 ILE A O 1
ATOM 1969 N N . ARG A 1 251 ? 25.253 27.164 1.464 1.00 98.12 251 ARG A N 1
ATOM 1970 C CA . ARG A 1 251 ? 26.114 27.242 2.644 1.00 98.12 251 ARG A CA 1
ATOM 1971 C C . ARG A 1 251 ? 27.230 26.196 2.605 1.00 98.12 251 ARG A C 1
ATOM 1973 O O . ARG A 1 251 ? 28.370 26.548 2.871 1.00 98.12 251 ARG A O 1
ATOM 1980 N N . ALA A 1 252 ? 26.917 24.948 2.266 1.00 97.88 252 ALA A N 1
ATOM 1981 C CA . ALA A 1 252 ? 27.903 23.872 2.186 1.00 97.88 252 ALA A CA 1
ATOM 1982 C C . ALA A 1 252 ? 28.945 24.110 1.078 1.00 97.88 252 ALA A C 1
ATOM 1984 O O . ALA A 1 252 ? 30.101 23.722 1.221 1.00 97.88 252 ALA A O 1
ATOM 1985 N N . ALA A 1 253 ? 28.556 24.768 -0.019 1.00 98.06 253 ALA A N 1
ATOM 1986 C CA . ALA A 1 253 ? 29.474 25.120 -1.100 1.00 98.06 253 ALA A CA 1
ATOM 1987 C C . ALA A 1 253 ? 30.460 26.237 -0.710 1.00 98.06 253 ALA A C 1
ATOM 1989 O O . ALA A 1 253 ? 31.598 26.244 -1.180 1.00 98.06 253 ALA A O 1
ATOM 1990 N N . GLU A 1 254 ? 30.027 27.184 0.125 1.00 98.31 254 GLU A N 1
ATOM 1991 C CA . GLU A 1 254 ? 30.851 28.307 0.591 1.00 98.31 254 GLU A CA 1
ATOM 1992 C C . GLU A 1 254 ? 31.714 27.957 1.812 1.00 98.31 254 GLU A C 1
ATOM 1994 O O . GLU A 1 254 ? 32.791 28.527 1.989 1.00 98.31 254 GLU A O 1
ATOM 1999 N N . ASP A 1 255 ? 31.248 27.033 2.652 1.00 98.06 255 ASP A N 1
ATOM 2000 C CA . ASP A 1 255 ? 31.837 26.693 3.946 1.00 98.06 255 ASP A CA 1
ATOM 2001 C C . ASP A 1 255 ? 32.134 25.183 4.024 1.00 98.06 255 ASP A C 1
ATOM 2003 O O . ASP A 1 255 ? 31.247 24.404 4.378 1.00 98.06 255 ASP A O 1
ATOM 2007 N N . PRO A 1 256 ? 33.375 24.746 3.723 1.00 96.44 256 PRO A N 1
ATOM 2008 C CA . PRO A 1 256 ? 33.758 23.331 3.758 1.00 96.44 256 PRO A CA 1
ATOM 2009 C C . PRO A 1 256 ? 33.671 22.676 5.144 1.00 96.44 256 PRO A C 1
ATOM 2011 O O . PRO A 1 256 ? 33.767 21.454 5.241 1.00 96.44 256 PRO A O 1
ATOM 2014 N N . GLU A 1 257 ? 33.530 23.464 6.215 1.00 97.94 257 GLU A N 1
ATOM 2015 C CA . GLU A 1 257 ? 33.330 22.960 7.578 1.00 97.94 257 GLU A CA 1
ATOM 2016 C C . GLU A 1 257 ? 31.839 22.775 7.916 1.00 97.94 257 GLU A C 1
ATOM 2018 O O . GLU A 1 257 ? 31.501 22.183 8.945 1.00 97.94 257 GLU A O 1
ATOM 2023 N N . PHE A 1 258 ? 30.927 23.254 7.062 1.00 97.88 258 PHE A N 1
ATOM 2024 C CA . PHE A 1 258 ? 29.491 23.111 7.262 1.00 97.88 258 PHE A CA 1
ATOM 2025 C C . PHE A 1 258 ? 29.004 21.714 6.859 1.00 97.88 258 PHE A C 1
ATOM 2027 O O . PHE A 1 258 ? 28.912 21.374 5.681 1.00 97.88 258 PHE A O 1
ATOM 2034 N N . GLU A 1 259 ? 28.608 20.918 7.853 1.00 97.94 259 GLU A N 1
ATOM 2035 C CA . GLU A 1 259 ? 28.033 19.586 7.660 1.00 97.94 259 GLU A CA 1
ATOM 2036 C C . GLU A 1 259 ? 26.741 19.432 8.478 1.00 97.94 259 GLU A C 1
ATOM 2038 O O . GLU A 1 259 ? 26.667 19.809 9.650 1.00 97.94 259 GLU A O 1
ATOM 2043 N N . THR A 1 260 ? 25.707 18.839 7.877 1.00 98.56 260 THR A N 1
ATOM 2044 C CA . THR A 1 260 ? 24.465 18.455 8.561 1.00 98.56 260 THR A CA 1
ATOM 2045 C C . THR A 1 260 ? 24.079 17.021 8.202 1.00 98.56 260 THR A C 1
ATOM 2047 O O . THR A 1 260 ? 24.612 16.432 7.268 1.00 98.56 260 THR A O 1
ATOM 2050 N N . PHE A 1 261 ? 23.110 16.422 8.904 1.00 98.44 261 PHE A N 1
ATOM 2051 C CA . PHE A 1 261 ? 22.589 15.108 8.493 1.00 98.44 261 PHE A CA 1
ATOM 2052 C C . PHE A 1 261 ? 22.001 15.111 7.079 1.00 98.44 261 PHE A C 1
ATOM 2054 O O . PHE A 1 261 ? 22.002 14.071 6.435 1.00 98.44 261 PHE A O 1
ATOM 2061 N N . TYR A 1 262 ? 21.513 16.257 6.599 1.00 98.19 262 TYR A N 1
ATOM 2062 C CA . TYR A 1 262 ? 21.037 16.387 5.229 1.00 98.19 262 TYR A CA 1
ATOM 2063 C C . TYR A 1 262 ? 22.193 16.248 4.226 1.00 98.19 262 TYR A C 1
ATOM 2065 O O . TYR A 1 262 ? 22.074 15.438 3.322 1.00 98.19 262 TYR A O 1
ATOM 2073 N N . THR A 1 263 ? 23.327 16.935 4.424 1.00 96.31 263 THR A N 1
ATOM 2074 C CA . THR A 1 263 ? 24.474 16.863 3.493 1.00 96.31 263 THR A CA 1
ATOM 2075 C C . THR A 1 263 ? 25.209 15.518 3.534 1.00 96.31 263 THR A C 1
ATOM 2077 O O . THR A 1 263 ? 25.960 15.197 2.619 1.00 96.31 263 THR A O 1
ATOM 2080 N N . LYS A 1 264 ? 25.031 14.737 4.609 1.00 97.25 264 LYS A N 1
ATOM 2081 C CA . LYS A 1 264 ? 25.584 13.378 4.748 1.00 97.25 264 LYS A CA 1
ATOM 2082 C C . LYS A 1 264 ? 24.798 12.313 3.982 1.00 97.25 264 LYS A C 1
ATOM 2084 O O . LYS A 1 264 ? 25.369 11.263 3.687 1.00 97.25 264 LYS A O 1
ATOM 2089 N N . ASN A 1 265 ? 23.500 12.540 3.785 1.00 93.69 265 ASN A N 1
ATOM 2090 C CA . ASN A 1 265 ? 22.570 11.598 3.159 1.00 93.69 265 ASN A CA 1
ATOM 2091 C C . ASN A 1 265 ? 22.542 11.779 1.642 1.00 93.69 265 ASN A C 1
ATOM 2093 O O . ASN A 1 265 ? 22.343 10.749 0.959 1.00 93.69 265 ASN A O 1
#

Nearest PDB structures (foldseek):
  5b5e-assembly1_D  TM=1.002E+00  e=4.732E-37  Thermostichus vulcanus
  4yuu-assembly2_d1  TM=1.001E+00  e=7.993E-36  Cyanidium caldarium
  8wb4-assembly1_D  TM=1.001E+00  e=1.173E-35  Chroomonas placoidea
  6wj6-assembly1_D  TM=1.000E+00  e=4.705E-35  Synechocystis sp. PCC 6803 substr. Kazusa
  8eqm-assembly1_D  TM=1.000E+00  e=7.970E-35  Synechococcus sp. PCC 7335

Mean predicted aligned error: 2.85 Å

Secondary structure (DSSP, 8-state):
---BHHHHSB--SGGGT--TTT--BPPPPGGGTT----TTSTTTTT-HHHHHHTTHHHHHHHHHHHHHHHHHHHHHHHHHHHTT---HHHHHTHHHHHHHHIIIIIHHHHSSSGGGSPPBSHHHHHHHHHHHHHHH-GGG-HHHHHHHHHHHHHHHHHHHHHHHHHTSB---SS-SSGGGG--TT-SS-SB-HHHHHHHHHHHHS-----HHHHHHHHHHHHHHHHHHHHHHHHHHHTT------HHHHHHHHH-TT---HHHH-

InterPro domains:
  IPR000484 Photosynthetic reaction centre, L/M [PF00124] (5-263)
  IPR000484 Photosynthetic reaction centre, L/M [PR00256] (55-83)
  IPR000484 Photosynthetic reaction centre, L/M [PR00256] (88-110)
  IPR000484 Photosynthetic reaction centre, L/M [PR00256] (143-169)
  IPR005868 Photosystem II D2 [TIGR01152] (1-265)
  IPR036854 Photosystem II protein D1/D2 superfamily [G3DSA:1.20.85.10] (88-250)
  IPR036854 Photosystem II protein D1/D2 superfamily [SSF81483] (1-264)
  IPR055265 Photosynthetic reaction centre, L/M, conserved site [PS00244] (137-163)
  IPR055266 Photosystem II protein D1/D2 [PTHR33149] (11-255)

Radius of gyration: 24.55 Å; Cα contacts (8 Å, |Δi|>4): 351; chains: 1; bounding box: 62×51×68 Å

pLDDT: mean 98.47, std 0.59, range [93.69, 98.88]